Protein AF-A0A498NSF6-F1 (afdb_monomer)

Sequence (352 aa):
MAALINAAASGKLVAEKSPPFTNPPETLSLTETISHQDVASAPDSSSTTAQTTISIGHSEAPPTQAWQVTRRHAALSAAELRQARQGQQQQTSRSGNAEHSGGQFKHRHAALQQTVAEQRRLLKEQQEQIRHLQERQNILELKHEEEKIALLATAMEERARQRAERRREIEERRRQKQEEKLRELEKQKRAEWEQELSKQATQHYLRTLLLHRGLAPWKNLLEQSHVNTQLYKQLSMFDFNTDQLKDLRFILEARAERFHRTRTQRKVFMALLDHTTEERITAWDNEQRAEEHNSRKAVKKCFAGWRRLPVVLREEKEREARREQLRRKVAEILPDFRSSPVGSLWRSVNPL

pLDDT: mean 76.37, std 23.8, range [26.72, 98.25]

Structure (mmCIF, N/CA/C/O backbone):
data_AF-A0A498NSF6-F1
#
_entry.id   AF-A0A498NSF6-F1
#
loop_
_atom_site.group_PDB
_atom_site.id
_atom_site.type_symbol
_atom_site.label_atom_id
_atom_site.label_alt_id
_atom_site.label_comp_id
_atom_site.label_asym_id
_atom_site.label_entity_id
_atom_site.label_seq_id
_atom_site.pdbx_PDB_ins_code
_atom_site.Cartn_x
_atom_site.Cartn_y
_atom_site.Cartn_z
_atom_site.occupancy
_atom_site.B_iso_or_equiv
_atom_site.auth_seq_id
_atom_site.auth_comp_id
_atom_site.auth_asym_id
_atom_site.auth_atom_id
_atom_site.pdbx_PDB_model_num
ATOM 1 N N . MET A 1 1 ? -7.641 24.731 -22.674 1.00 53.03 1 MET A N 1
ATOM 2 C CA . MET A 1 1 ? -6.804 24.350 -21.510 1.00 53.03 1 MET A CA 1
ATOM 3 C C . MET A 1 1 ? -5.332 24.784 -21.610 1.00 53.03 1 MET A C 1
ATOM 5 O O . MET A 1 1 ? -4.751 25.016 -20.564 1.00 53.03 1 MET A O 1
ATOM 9 N N . ALA A 1 2 ? -4.727 24.979 -22.794 1.00 51.75 2 ALA A N 1
ATOM 10 C CA . ALA A 1 2 ? -3.301 25.349 -22.903 1.00 51.75 2 ALA A CA 1
ATOM 11 C C . ALA A 1 2 ? -2.881 26.669 -22.204 1.00 51.75 2 ALA A C 1
ATOM 13 O O . ALA A 1 2 ? -1.793 26.739 -21.641 1.00 51.75 2 ALA A O 1
ATOM 14 N N . ALA A 1 3 ? -3.738 27.700 -22.185 1.00 54.16 3 ALA A N 1
ATOM 15 C CA . ALA A 1 3 ? -3.390 29.018 -21.631 1.00 54.16 3 ALA A CA 1
ATOM 16 C C . ALA A 1 3 ? -3.062 29.018 -20.120 1.00 54.16 3 ALA A C 1
ATOM 18 O O . ALA A 1 3 ? -2.249 29.820 -19.671 1.00 54.16 3 ALA A O 1
ATOM 19 N N . LEU A 1 4 ? -3.655 28.101 -19.343 1.00 51.94 4 LEU A N 1
ATOM 20 C CA . LEU A 1 4 ? -3.455 28.018 -17.889 1.00 51.94 4 LEU A CA 1
ATOM 21 C C . LEU A 1 4 ? -2.060 27.505 -17.496 1.00 51.94 4 LEU A C 1
ATOM 23 O O . LEU A 1 4 ? -1.562 27.854 -16.431 1.00 51.94 4 LEU A O 1
ATOM 27 N N . ILE A 1 5 ? -1.419 26.705 -18.353 1.00 61.06 5 ILE A N 1
ATOM 28 C CA . ILE A 1 5 ? -0.110 26.100 -18.061 1.00 61.06 5 ILE A CA 1
ATOM 29 C C . ILE A 1 5 ? 1.013 27.128 -18.267 1.00 61.06 5 ILE A C 1
ATOM 31 O O . ILE A 1 5 ? 1.898 27.255 -17.422 1.00 61.06 5 ILE A O 1
ATOM 35 N N . ASN A 1 6 ? 0.936 27.936 -19.329 1.00 58.16 6 ASN A N 1
ATOM 36 C CA . ASN A 1 6 ? 1.924 28.989 -19.597 1.00 58.16 6 ASN A CA 1
ATOM 37 C C . ASN A 1 6 ? 1.897 30.120 -18.550 1.00 58.16 6 ASN A C 1
ATOM 39 O O . ASN A 1 6 ? 2.924 30.756 -18.323 1.00 58.16 6 ASN A O 1
ATOM 43 N N . ALA A 1 7 ? 0.759 30.353 -17.886 1.00 55.75 7 ALA A N 1
ATOM 44 C CA . ALA A 1 7 ? 0.642 31.358 -16.828 1.00 55.75 7 ALA A CA 1
ATOM 45 C C . ALA A 1 7 ? 1.474 31.013 -15.575 1.00 55.75 7 ALA A C 1
ATOM 47 O O . ALA A 1 7 ? 2.019 31.911 -14.941 1.00 55.75 7 ALA A O 1
ATOM 48 N N . ALA A 1 8 ? 1.625 29.725 -15.243 1.00 52.00 8 ALA A N 1
ATOM 49 C CA . ALA A 1 8 ? 2.359 29.281 -14.055 1.00 52.00 8 ALA A CA 1
ATOM 50 C C . ALA A 1 8 ? 3.894 29.346 -14.204 1.00 52.00 8 ALA A C 1
ATOM 52 O O . ALA A 1 8 ? 4.609 29.364 -13.205 1.00 52.00 8 ALA A O 1
ATOM 53 N N . ALA A 1 9 ? 4.411 29.383 -15.438 1.00 51.62 9 ALA A N 1
ATOM 54 C CA . ALA A 1 9 ? 5.851 29.381 -15.712 1.00 51.62 9 ALA A CA 1
ATOM 55 C C . ALA A 1 9 ? 6.506 30.775 -15.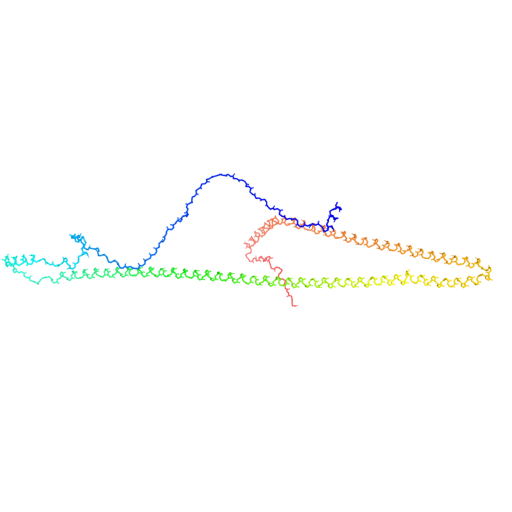619 1.00 51.62 9 ALA A C 1
ATOM 57 O O . ALA A 1 9 ? 7.727 30.878 -15.491 1.00 51.62 9 ALA A O 1
ATOM 58 N N . SER A 1 10 ? 5.721 31.858 -15.678 1.00 52.03 10 SER A N 1
ATOM 59 C CA . SER A 1 10 ? 6.233 33.227 -15.558 1.00 52.03 10 SER A CA 1
ATOM 60 C C . SER A 1 10 ? 6.230 33.667 -14.093 1.00 52.03 10 SER A C 1
ATOM 62 O O . SER A 1 10 ? 5.243 34.201 -13.592 1.00 52.03 10 SER A O 1
ATOM 64 N N . GLY A 1 11 ? 7.333 33.405 -13.387 1.00 53.28 11 GLY A N 1
ATOM 65 C CA . GLY A 1 11 ? 7.488 33.663 -11.949 1.00 53.28 11 GLY A CA 1
ATOM 66 C C . GLY A 1 11 ? 7.490 35.149 -11.560 1.00 53.28 11 GLY A C 1
ATOM 67 O O . GLY A 1 11 ? 8.528 35.684 -11.176 1.00 53.28 11 GLY A O 1
ATOM 68 N N . LYS A 1 12 ? 6.332 35.815 -11.648 1.00 50.34 12 LYS A N 1
ATOM 69 C CA . LYS A 1 12 ? 6.094 37.199 -11.213 1.00 50.34 12 LYS A CA 1
ATOM 70 C C . LYS A 1 12 ? 4.685 37.382 -10.635 1.00 50.34 12 LYS A C 1
ATOM 72 O O . LYS A 1 12 ? 3.806 37.930 -11.291 1.00 50.34 12 LYS A O 1
ATOM 77 N N . LEU A 1 13 ? 4.505 37.016 -9.368 1.00 41.44 13 LEU A N 1
ATOM 78 C CA . LEU A 1 13 ? 3.503 37.654 -8.511 1.00 41.44 13 LEU A CA 1
ATOM 79 C C . LEU A 1 13 ? 4.200 38.169 -7.253 1.00 41.44 13 LEU A C 1
ATOM 81 O O . LEU A 1 13 ? 4.540 37.413 -6.346 1.00 41.44 13 LEU A O 1
ATOM 85 N N . VAL A 1 14 ? 4.460 39.476 -7.253 1.00 36.94 14 VAL A N 1
ATOM 86 C CA . VAL A 1 14 ? 4.889 40.222 -6.068 1.00 36.94 14 VAL A CA 1
ATOM 87 C C . VAL A 1 14 ? 3.715 40.262 -5.093 1.00 36.94 14 VAL A C 1
ATOM 89 O O . VAL A 1 14 ? 2.578 40.481 -5.504 1.00 36.94 14 VAL A O 1
ATOM 92 N N . ALA A 1 15 ? 3.983 40.054 -3.805 1.00 35.34 15 ALA A N 1
ATOM 93 C CA . ALA A 1 15 ? 2.961 40.153 -2.773 1.00 35.34 15 ALA A CA 1
ATOM 94 C C . ALA A 1 15 ? 2.599 41.627 -2.513 1.00 35.34 15 ALA A C 1
ATOM 96 O O . ALA A 1 15 ? 3.272 42.306 -1.735 1.00 35.34 15 ALA A O 1
ATOM 97 N N . GLU A 1 16 ? 1.531 42.118 -3.146 1.00 31.30 16 GLU A N 1
ATOM 98 C CA . GLU A 1 16 ? 0.848 43.322 -2.666 1.00 31.30 16 GLU A CA 1
ATOM 99 C C . GLU A 1 16 ? 0.164 43.070 -1.315 1.00 31.30 16 GLU A C 1
ATOM 101 O O . GLU A 1 16 ? -0.102 41.934 -0.911 1.00 31.30 16 GLU A O 1
ATOM 106 N N . LYS A 1 17 ? -0.059 44.156 -0.571 1.00 36.03 17 LYS A N 1
ATOM 107 C CA . LYS A 1 17 ? -0.374 44.128 0.857 1.00 36.03 17 LYS A CA 1
ATOM 108 C C . LYS A 1 17 ? -1.482 45.124 1.189 1.00 36.03 17 LYS A C 1
ATOM 110 O O . LYS A 1 17 ? -1.392 46.284 0.800 1.00 36.03 17 LYS A O 1
ATOM 115 N N . SER A 1 18 ? -2.389 44.695 2.075 1.00 34.94 18 SER A N 1
ATOM 116 C CA . SER A 1 18 ? -3.470 45.475 2.715 1.00 34.94 18 SER A CA 1
ATOM 117 C C . SER A 1 18 ? -4.656 45.866 1.807 1.00 34.94 18 SER A C 1
ATOM 119 O O . SER A 1 18 ? -4.505 45.825 0.590 1.00 34.94 18 SER A O 1
ATOM 121 N N . PRO A 1 19 ? -5.818 46.266 2.371 1.00 46.56 19 PRO A N 1
ATOM 122 C CA . PRO A 1 19 ? -6.228 46.219 3.784 1.00 46.56 19 PRO A CA 1
ATOM 123 C C . PRO A 1 19 ? -7.526 45.404 4.031 1.00 46.56 19 PRO A C 1
ATOM 125 O O . PRO A 1 19 ? -8.321 45.205 3.114 1.00 46.56 19 PRO A O 1
ATOM 128 N N . PRO A 1 20 ? -7.818 44.990 5.280 1.00 38.00 20 PRO A N 1
ATOM 129 C CA . PRO A 1 20 ? -9.197 44.757 5.707 1.00 38.00 20 PRO A CA 1
ATOM 130 C C . PRO A 1 20 ? -9.907 46.107 5.932 1.00 38.00 20 PRO A C 1
ATOM 132 O O . PRO A 1 20 ? -9.342 47.006 6.552 1.00 38.00 20 PRO A O 1
ATOM 135 N N . PHE A 1 21 ? -11.135 46.252 5.428 1.00 30.14 21 PHE A N 1
ATOM 136 C CA . PHE A 1 21 ? -11.974 47.443 5.635 1.00 30.14 21 PHE A CA 1
ATOM 137 C C . PHE A 1 21 ? -12.664 47.445 7.010 1.00 30.14 21 PHE A C 1
ATOM 139 O O . PHE A 1 21 ? -12.857 46.393 7.620 1.00 30.14 21 PHE A O 1
ATOM 146 N N . THR A 1 22 ? -13.082 48.631 7.467 1.00 32.91 22 THR A N 1
ATOM 147 C CA . THR A 1 22 ? -13.619 48.862 8.819 1.00 32.91 22 THR A CA 1
ATOM 148 C C . THR A 1 22 ? -14.884 49.731 8.787 1.00 32.91 22 THR A C 1
ATOM 150 O O . THR A 1 22 ? -14.838 50.819 8.220 1.00 32.91 22 THR A O 1
ATOM 153 N N . ASN A 1 23 ? -15.929 49.308 9.519 1.00 35.50 23 ASN A N 1
ATOM 154 C CA . ASN A 1 23 ? -17.072 50.104 10.027 1.00 35.50 23 ASN A CA 1
ATOM 155 C C . ASN A 1 23 ? -18.104 50.684 9.017 1.00 35.50 23 ASN A C 1
ATOM 157 O O . ASN A 1 23 ? -17.763 50.939 7.865 1.00 35.50 23 ASN A O 1
ATOM 161 N N . PRO A 1 24 ? -19.326 51.064 9.473 1.00 62.88 24 PRO A N 1
ATOM 162 C CA . PRO A 1 24 ? -20.171 50.494 10.539 1.00 62.88 24 PRO A CA 1
ATOM 163 C C . PRO A 1 24 ? -21.501 49.970 9.903 1.00 62.88 24 PRO A C 1
ATOM 165 O O . PRO A 1 24 ? -21.334 49.025 9.130 1.00 62.88 24 PRO A O 1
ATOM 168 N N . PRO A 1 25 ? -22.765 50.472 10.071 1.00 47.47 25 PRO A N 1
ATOM 169 C CA . PRO A 1 25 ? -23.390 51.471 10.969 1.00 47.47 25 PRO A CA 1
ATOM 170 C C . PRO A 1 25 ? -24.272 50.880 12.107 1.00 47.47 25 PRO A C 1
ATOM 172 O O . PRO A 1 25 ? -24.238 49.690 12.404 1.00 47.47 25 PRO A O 1
ATOM 175 N N . GLU A 1 26 ? -25.012 51.764 12.781 1.00 29.36 26 GLU A N 1
ATOM 176 C CA . GLU A 1 26 ? -25.847 51.603 13.985 1.00 29.36 26 GLU A CA 1
ATOM 177 C C . GLU A 1 26 ? -27.310 51.183 13.712 1.00 29.36 26 GLU A C 1
ATOM 179 O O . GLU A 1 26 ? -27.864 51.539 12.674 1.00 29.36 26 GLU A O 1
ATOM 184 N N . THR A 1 27 ? -28.000 50.571 14.695 1.00 28.41 27 THR A N 1
ATOM 185 C CA . THR A 1 27 ? -29.211 51.156 15.349 1.00 28.41 27 THR A CA 1
ATOM 186 C C . THR A 1 27 ? -29.746 50.318 16.535 1.00 28.41 27 THR A C 1
ATOM 188 O O . THR A 1 27 ? -29.826 49.102 16.444 1.00 28.41 27 THR A O 1
ATOM 191 N N . LEU A 1 28 ? -30.084 51.015 17.636 1.00 27.61 28 LEU A N 1
ATOM 192 C CA . LEU A 1 28 ? -31.217 50.874 18.595 1.00 27.61 28 LEU A CA 1
ATOM 193 C C . LEU A 1 28 ? -31.915 49.495 18.829 1.00 27.61 28 LEU A C 1
ATOM 195 O O . LEU A 1 28 ? -32.231 48.799 17.877 1.00 27.61 28 LEU A O 1
ATOM 199 N N . SER A 1 29 ? -32.370 49.098 20.035 1.00 30.52 29 SER A N 1
ATOM 200 C CA . SER A 1 29 ? -32.285 49.651 21.415 1.00 30.52 29 SER A CA 1
ATOM 201 C C . SER A 1 29 ? -32.989 48.723 22.449 1.00 30.52 29 SER A C 1
ATOM 203 O O . SER A 1 29 ? -33.869 47.973 22.037 1.00 30.52 29 SER A O 1
ATOM 205 N N . LEU A 1 30 ? -32.727 48.906 23.763 1.00 32.38 30 LEU A N 1
ATOM 206 C CA . LEU A 1 30 ? -33.395 48.288 24.951 1.00 32.38 30 LEU A CA 1
ATOM 207 C C . LEU A 1 30 ? -33.131 46.767 25.173 1.00 32.38 30 LEU A C 1
ATOM 209 O O . LEU A 1 30 ? -32.942 46.035 24.210 1.00 32.38 30 LEU A O 1
ATOM 213 N N . THR A 1 31 ? -33.064 46.224 26.405 1.00 33.59 31 THR A N 1
ATOM 214 C CA . THR A 1 31 ? -33.233 46.797 27.771 1.00 33.59 31 THR A CA 1
ATOM 215 C C . THR A 1 31 ? -32.346 46.083 28.825 1.00 33.59 31 THR A C 1
ATOM 217 O O . THR A 1 31 ? -32.271 44.863 28.798 1.00 33.59 31 THR A O 1
ATOM 220 N N . GLU A 1 32 ? -31.794 46.859 29.782 1.00 32.97 32 GLU A N 1
ATOM 221 C CA . GLU A 1 32 ? -31.605 46.558 31.238 1.00 32.97 32 GLU A CA 1
ATOM 222 C C . GLU A 1 32 ? -30.736 45.353 31.715 1.00 32.97 32 GLU A C 1
ATOM 224 O O . GLU A 1 32 ? -30.692 44.307 31.085 1.00 32.97 32 GLU A O 1
ATOM 229 N N . THR A 1 33 ? -30.041 45.353 32.872 1.00 29.64 33 THR A N 1
ATOM 230 C CA . THR A 1 33 ? -29.618 46.376 33.874 1.00 29.64 33 THR A CA 1
ATOM 231 C C . THR A 1 33 ? -28.511 45.710 34.744 1.00 29.64 33 THR A C 1
ATOM 233 O O . THR A 1 33 ? -28.704 44.577 35.170 1.00 29.64 33 THR A O 1
ATOM 236 N N . ILE A 1 34 ? -27.254 46.196 34.838 1.00 36.84 34 ILE A N 1
ATOM 237 C CA . ILE A 1 34 ? -26.733 47.366 35.606 1.00 36.84 34 ILE A CA 1
ATOM 238 C C . ILE A 1 34 ? -26.742 47.082 37.139 1.00 36.84 34 ILE A C 1
ATOM 240 O O . ILE A 1 34 ? -27.772 46.681 37.660 1.00 36.84 34 ILE A O 1
ATOM 244 N N . SER A 1 35 ? -25.670 47.244 37.943 1.00 32.00 35 SER A N 1
ATOM 245 C CA . SER A 1 35 ? -24.278 47.690 37.690 1.00 32.00 35 SER A CA 1
ATOM 246 C C . SER A 1 35 ? -23.281 47.228 38.778 1.00 32.00 35 SER A C 1
ATOM 248 O O . SER A 1 35 ? -23.685 46.881 39.884 1.00 32.00 35 SER A O 1
ATOM 250 N N . HIS A 1 36 ? -21.976 47.384 38.514 1.00 36.75 36 HIS A N 1
ATOM 251 C CA . HIS A 1 36 ? -21.002 47.835 39.529 1.00 36.75 36 HIS A CA 1
ATOM 252 C C . HIS A 1 36 ? -20.878 49.371 39.468 1.00 36.75 36 HIS A C 1
ATOM 254 O O . HIS A 1 36 ? -21.073 49.944 38.393 1.00 36.75 36 HIS A O 1
ATOM 260 N N . GLN A 1 37 ? -20.502 50.036 40.567 1.00 32.41 37 GLN A N 1
ATOM 261 C CA . GLN A 1 37 ? -19.988 51.414 40.529 1.00 32.41 37 GLN A CA 1
ATOM 262 C C . GLN A 1 37 ? -19.093 51.722 41.746 1.00 32.41 37 GLN A C 1
ATOM 264 O O . GLN A 1 37 ? -19.366 51.248 42.848 1.00 32.41 37 GLN A O 1
ATOM 269 N N . ASP A 1 38 ? -18.028 52.498 41.531 1.00 28.77 38 ASP A N 1
ATOM 270 C CA . ASP A 1 38 ? -17.041 52.916 42.540 1.00 28.77 38 ASP A CA 1
ATOM 271 C C . ASP A 1 38 ? -17.394 54.261 43.212 1.00 28.77 38 ASP A C 1
ATOM 273 O O . ASP A 1 38 ? -18.216 55.014 42.690 1.00 28.77 38 ASP A O 1
ATOM 277 N N . VAL A 1 39 ? -16.697 54.616 44.309 1.00 30.47 39 VAL A N 1
ATOM 278 C CA . VAL A 1 39 ? -15.720 55.744 44.366 1.00 30.47 39 VAL A CA 1
ATOM 279 C C . VAL A 1 39 ? -15.232 56.037 45.811 1.00 30.47 39 VAL A C 1
ATOM 281 O O . VAL A 1 39 ? -16.025 56.103 46.741 1.00 30.47 39 VAL A O 1
ATOM 284 N N . ALA A 1 40 ? -13.905 56.220 45.941 1.00 28.70 40 ALA A N 1
ATOM 285 C CA . ALA A 1 40 ? -13.063 56.888 46.969 1.00 28.70 40 ALA A CA 1
ATOM 286 C C . ALA A 1 40 ? -13.679 57.395 48.310 1.00 28.70 40 ALA A C 1
ATOM 288 O O . ALA A 1 40 ? -14.707 58.060 48.337 1.00 28.70 40 ALA A O 1
ATOM 289 N N . SER A 1 41 ? -12.982 57.335 49.459 1.00 32.16 41 SER A N 1
ATOM 290 C CA . SER A 1 41 ? -11.689 58.026 49.703 1.00 32.16 41 SER A CA 1
ATOM 291 C C . SER A 1 41 ? -10.968 57.572 50.997 1.00 32.16 41 SER A C 1
ATOM 293 O O . SER A 1 41 ? -11.558 56.901 51.838 1.00 32.16 41 SER A O 1
ATOM 295 N N . ALA A 1 42 ? -9.711 58.002 51.182 1.00 32.88 42 ALA A N 1
ATOM 296 C CA . ALA A 1 42 ? -8.911 57.932 52.426 1.00 32.88 42 ALA A CA 1
ATOM 297 C C . ALA A 1 42 ? -8.483 59.380 52.832 1.00 32.88 42 ALA A C 1
ATOM 299 O O . ALA A 1 42 ? -8.666 60.254 51.976 1.00 32.88 42 ALA A O 1
ATOM 300 N N . PRO A 1 43 ? -7.959 59.701 54.050 1.00 41.97 43 PRO A N 1
ATOM 301 C CA . PRO A 1 43 ? -6.737 59.083 54.610 1.00 41.97 43 PRO A CA 1
ATOM 302 C C . PRO A 1 43 ? -6.615 58.965 56.164 1.00 41.97 43 PRO A C 1
ATOM 304 O O . PRO A 1 43 ? -7.417 59.504 56.916 1.00 41.97 43 PRO A O 1
ATOM 307 N N . ASP A 1 44 ? -5.520 58.315 56.588 1.00 26.72 44 ASP A N 1
ATOM 308 C CA . ASP A 1 44 ? -4.664 58.558 57.775 1.00 26.72 44 ASP A CA 1
ATOM 309 C C . ASP A 1 44 ? -5.145 58.512 59.250 1.00 26.72 44 ASP A C 1
ATOM 311 O O . ASP A 1 44 ? -6.269 58.814 59.628 1.00 26.72 44 ASP A O 1
ATOM 315 N N . SER A 1 45 ? -4.127 58.271 60.097 1.00 29.73 45 SER A N 1
ATOM 316 C CA . SER A 1 45 ? -3.985 58.591 61.534 1.00 29.73 45 SER A CA 1
ATOM 317 C C . SER A 1 45 ? -4.477 57.609 62.616 1.00 29.73 45 SER A C 1
ATOM 319 O O . SER A 1 45 ? -5.641 57.569 62.986 1.00 29.73 45 SER A O 1
ATOM 321 N N . SER A 1 46 ? -3.472 56.994 63.257 1.00 31.31 46 SER A N 1
ATOM 322 C CA . SER A 1 46 ? -3.221 57.021 64.715 1.00 31.31 46 SER A CA 1
ATOM 323 C C . SER A 1 46 ? -4.206 56.382 65.709 1.00 31.31 46 SER A C 1
ATOM 325 O O . SER A 1 46 ? -5.390 56.688 65.774 1.00 31.31 46 SER A O 1
ATOM 327 N N . SER A 1 47 ? -3.652 55.599 66.645 1.00 35.84 47 SER A N 1
ATOM 328 C CA . SER A 1 47 ? -4.361 55.215 67.872 1.00 35.84 47 SER A CA 1
ATOM 329 C C . SER A 1 47 ? -4.613 56.420 68.782 1.00 35.84 47 SER A C 1
ATOM 331 O O . SER A 1 47 ? -3.694 57.216 68.976 1.00 35.84 47 SER A O 1
ATOM 333 N N . THR A 1 48 ? -5.745 56.451 69.488 1.00 27.95 48 THR A N 1
ATOM 334 C CA . THR A 1 48 ? -5.804 56.863 70.907 1.00 27.95 48 THR A CA 1
ATOM 335 C C . THR A 1 48 ? -7.053 56.291 71.583 1.00 27.95 48 THR A C 1
ATOM 337 O O . THR A 1 48 ? -8.122 56.184 70.991 1.00 27.95 48 THR A O 1
ATOM 340 N N . THR A 1 49 ? -6.880 55.912 72.846 1.00 30.77 49 THR A N 1
ATOM 341 C CA . THR A 1 49 ? -7.892 55.477 73.813 1.00 30.77 49 THR A CA 1
ATOM 342 C C . THR A 1 49 ? -9.089 56.426 73.935 1.00 30.77 49 THR A C 1
ATOM 344 O O . THR A 1 49 ? -8.906 57.611 74.194 1.00 30.77 49 THR A O 1
ATOM 347 N N . ALA A 1 50 ? -10.308 55.880 73.946 1.00 29.23 50 ALA A N 1
ATOM 348 C CA . ALA A 1 50 ? -11.456 56.529 74.580 1.00 29.23 50 ALA A CA 1
ATOM 349 C C . ALA A 1 50 ? -12.303 55.502 75.349 1.00 29.23 50 ALA A C 1
ATOM 351 O O . ALA A 1 50 ? -13.025 54.689 74.775 1.00 29.23 50 ALA A O 1
ATOM 352 N N . GLN A 1 51 ? -12.203 55.551 76.676 1.00 35.19 51 GLN A N 1
ATOM 353 C CA . GLN A 1 51 ? -13.214 54.990 77.568 1.00 35.19 51 GLN A CA 1
ATOM 354 C C . GLN A 1 51 ? -14.490 55.831 77.439 1.00 35.19 51 GLN A C 1
ATOM 356 O O . GLN A 1 51 ? -14.387 57.051 77.505 1.00 35.19 51 GLN A O 1
ATOM 361 N N . THR A 1 52 ? -15.669 55.207 77.404 1.00 26.83 52 THR A N 1
ATOM 362 C CA . THR A 1 52 ? -16.884 55.829 77.959 1.00 26.83 52 THR A CA 1
ATOM 363 C C . THR A 1 52 ? -17.728 54.767 78.643 1.00 26.83 52 THR A C 1
ATOM 365 O O . THR A 1 52 ? -18.241 53.839 78.021 1.00 26.83 52 THR A O 1
ATOM 368 N N . THR A 1 53 ? -17.890 54.926 79.952 1.00 32.34 53 THR A N 1
ATOM 369 C CA . THR A 1 53 ? -18.874 54.207 80.758 1.00 32.34 53 THR A CA 1
ATOM 370 C C . THR A 1 53 ? -20.289 54.568 80.314 1.00 32.34 53 THR A C 1
ATOM 372 O O . THR A 1 53 ? -20.691 55.721 80.465 1.00 32.34 53 THR A O 1
ATOM 375 N N . ILE A 1 54 ? -21.082 53.591 79.867 1.00 33.94 54 ILE A N 1
ATOM 376 C CA . ILE A 1 54 ? -22.543 53.741 79.851 1.00 33.94 54 ILE A CA 1
ATOM 377 C C . ILE A 1 54 ? -23.093 53.182 81.161 1.00 33.94 54 ILE A C 1
ATOM 379 O O . ILE A 1 54 ? -23.306 51.985 81.332 1.00 33.94 54 ILE A O 1
ATOM 383 N N . SER A 1 55 ? -23.252 54.114 82.096 1.00 35.56 55 SER A N 1
ATOM 384 C CA . SER A 1 55 ? -24.264 54.176 83.147 1.00 35.56 55 SER A CA 1
ATOM 385 C C . SER A 1 55 ? -25.176 52.952 83.305 1.00 35.56 55 SER A C 1
ATOM 387 O O . SER A 1 55 ? -26.190 52.823 82.621 1.00 35.56 55 SER A O 1
ATOM 389 N N . ILE A 1 56 ? -24.913 52.147 84.339 1.00 38.59 56 ILE A N 1
ATOM 390 C CA . ILE A 1 56 ? -25.971 51.364 84.995 1.00 38.59 56 ILE A CA 1
ATOM 391 C C . ILE A 1 56 ? -26.829 52.366 85.780 1.00 38.59 56 ILE A C 1
ATOM 393 O O . ILE A 1 56 ? -26.591 52.627 86.957 1.00 38.59 56 ILE A O 1
ATOM 397 N N . GLY A 1 57 ? -27.777 52.989 85.079 1.00 32.78 57 GLY A N 1
ATOM 398 C CA . GLY A 1 57 ? -28.668 54.022 85.595 1.00 32.78 57 GLY A CA 1
ATOM 399 C C . GLY A 1 57 ? -30.127 53.668 85.332 1.00 32.78 57 GLY A C 1
ATOM 400 O O . GLY A 1 57 ? -30.614 53.852 84.226 1.00 32.78 57 GLY A O 1
ATOM 401 N N . HIS A 1 58 ? -30.807 53.210 86.382 1.00 35.34 58 HIS A N 1
ATOM 402 C CA . HIS A 1 58 ? -32.265 53.088 86.495 1.00 35.34 58 HIS A CA 1
ATOM 403 C C . HIS A 1 58 ? -32.996 52.179 85.490 1.00 35.34 58 HIS A C 1
ATOM 405 O O . HIS A 1 58 ? -33.556 52.614 84.489 1.00 35.34 58 HIS A O 1
ATOM 411 N N . SER A 1 59 ? -33.231 50.944 85.932 1.00 39.06 59 SER A N 1
ATOM 412 C CA . SER A 1 59 ? -34.625 50.526 86.103 1.00 39.06 59 SER A CA 1
ATOM 413 C C . SER A 1 59 ? -34.738 49.626 87.333 1.00 39.06 59 SER A C 1
ATOM 415 O O . SER A 1 59 ? -34.287 48.484 87.314 1.00 39.06 59 SER A O 1
ATOM 417 N N . GLU A 1 60 ? -35.318 50.139 88.422 1.00 51.03 60 GLU A N 1
ATOM 418 C CA . GLU A 1 60 ? -35.705 49.323 89.584 1.00 51.03 60 GLU A CA 1
ATOM 419 C C . GLU A 1 60 ? -37.038 48.613 89.301 1.00 51.03 60 GLU A C 1
ATOM 421 O O . GLU A 1 60 ? -38.046 48.809 89.976 1.00 51.03 60 GLU A O 1
ATOM 426 N N . ALA A 1 61 ? -37.044 47.793 88.249 1.00 58.88 61 ALA A N 1
ATOM 427 C CA . ALA A 1 61 ? -38.136 46.881 87.955 1.00 58.88 61 ALA A CA 1
ATOM 428 C C . ALA A 1 61 ? -37.983 45.606 88.812 1.00 58.88 61 ALA A C 1
ATOM 430 O O . ALA A 1 61 ? -36.886 45.040 88.863 1.00 58.88 61 ALA A O 1
ATOM 431 N N . PRO A 1 62 ? -39.045 45.118 89.482 1.00 64.94 62 PRO A N 1
ATOM 432 C CA . PRO A 1 62 ? -38.979 43.857 90.215 1.00 64.94 62 PRO A CA 1
ATOM 433 C C . PRO A 1 62 ? -38.724 42.686 89.244 1.00 64.94 62 PRO A C 1
ATOM 435 O O . PRO A 1 62 ? -39.306 42.668 88.158 1.00 64.94 62 PRO A O 1
ATOM 438 N N . PRO A 1 63 ? -37.878 41.698 89.601 1.00 59.66 63 PRO A N 1
ATOM 439 C CA . PRO A 1 63 ? -37.486 40.625 88.688 1.00 59.66 63 PRO A CA 1
ATOM 440 C C . PRO A 1 63 ? -38.683 39.747 88.301 1.00 59.66 63 PRO A C 1
ATOM 442 O O . PRO A 1 63 ? -39.220 39.002 89.121 1.00 59.66 63 PRO A O 1
ATOM 445 N N . THR A 1 64 ? -39.081 39.807 87.029 1.00 64.38 64 THR A N 1
ATOM 446 C CA . THR A 1 64 ? -40.298 39.158 86.508 1.00 64.38 64 THR A CA 1
ATOM 447 C C . THR A 1 64 ? -40.189 37.631 86.408 1.00 64.38 64 THR A C 1
ATOM 449 O O . THR A 1 64 ? -41.198 36.956 86.219 1.00 64.38 64 THR A O 1
ATOM 452 N N . GLN A 1 65 ? -38.983 37.057 86.516 1.00 74.75 65 GLN A N 1
ATOM 453 C CA . GLN A 1 65 ? -38.765 35.607 86.487 1.00 74.75 65 GLN A CA 1
ATOM 454 C C . GLN A 1 65 ? -37.855 35.147 87.635 1.00 74.75 65 GLN A C 1
ATOM 456 O O . GLN A 1 65 ? -36.804 35.731 87.892 1.00 74.75 65 GLN A O 1
ATOM 461 N N . ALA A 1 66 ? -38.234 34.054 88.305 1.00 59.12 66 ALA A N 1
ATOM 462 C CA . ALA A 1 66 ? -37.641 33.621 89.577 1.00 59.12 66 ALA A CA 1
ATOM 463 C C . ALA A 1 66 ? -36.133 33.287 89.533 1.00 59.12 66 ALA A C 1
ATOM 465 O O . ALA A 1 66 ? -35.472 33.303 90.568 1.00 59.12 66 ALA A O 1
ATOM 466 N N . TRP A 1 67 ? -35.570 33.007 88.354 1.00 71.44 67 TRP A N 1
ATOM 467 C CA . TRP A 1 67 ? -34.138 32.730 88.169 1.00 71.44 67 TRP A CA 1
ATOM 468 C C . TRP A 1 67 ? -33.270 33.997 88.046 1.00 71.44 67 TRP A C 1
ATOM 470 O O . TRP A 1 67 ? -32.047 33.897 88.034 1.00 71.44 67 TRP A O 1
ATOM 480 N N . GLN A 1 68 ? -33.877 35.188 87.986 1.00 71.69 68 GLN A N 1
ATOM 481 C CA . GLN A 1 68 ? -33.183 36.480 87.862 1.00 71.69 68 GLN A CA 1
ATOM 482 C C . GLN A 1 68 ? -32.863 37.128 89.227 1.00 71.69 68 GLN A C 1
ATOM 484 O O . GLN A 1 68 ? -32.306 38.224 89.292 1.00 71.69 68 GLN A O 1
ATOM 489 N N . VAL A 1 69 ? -33.206 36.466 90.338 1.00 69.75 69 VAL A N 1
ATOM 490 C CA . VAL A 1 69 ? -33.035 36.995 91.699 1.00 69.75 69 VAL A CA 1
ATOM 491 C C . VAL A 1 69 ? -31.558 36.971 92.110 1.00 69.75 69 VAL A C 1
ATOM 493 O O . VAL A 1 69 ? -31.006 35.934 92.474 1.00 69.75 69 VAL A O 1
ATOM 496 N N . THR A 1 70 ? -30.904 38.135 92.088 1.00 74.00 70 THR A N 1
ATOM 497 C CA . THR A 1 70 ? -29.517 38.276 92.561 1.00 74.00 70 THR A CA 1
ATOM 498 C C . THR A 1 70 ? -29.420 38.328 94.092 1.00 74.00 70 THR A C 1
ATOM 500 O O . THR A 1 70 ? -30.370 38.686 94.790 1.00 74.00 70 THR A O 1
ATOM 503 N N . ARG A 1 71 ? -28.222 38.059 94.638 1.00 66.50 71 ARG A N 1
ATOM 504 C CA . ARG A 1 71 ? -27.932 38.052 96.091 1.00 66.50 71 ARG A CA 1
ATOM 505 C C . ARG A 1 71 ? -28.232 39.384 96.812 1.00 66.50 71 ARG A C 1
ATOM 507 O O . ARG A 1 71 ? -28.237 39.412 98.037 1.00 66.50 71 ARG A O 1
ATOM 514 N N . ARG A 1 72 ? -28.479 40.476 96.075 1.00 60.94 72 ARG A N 1
ATOM 515 C CA . ARG A 1 72 ? -28.870 41.792 96.616 1.00 60.94 72 ARG A CA 1
ATOM 516 C C . ARG A 1 72 ? -30.373 41.926 96.895 1.00 60.94 72 ARG A C 1
ATOM 518 O O . ARG A 1 72 ? -30.748 42.820 97.639 1.00 60.94 72 ARG A O 1
ATOM 525 N N . HIS A 1 73 ? -31.218 41.045 96.356 1.00 62.56 73 HIS A N 1
ATOM 526 C CA . HIS A 1 73 ? -32.680 41.086 96.538 1.00 62.56 73 HIS A CA 1
ATOM 527 C C . HIS A 1 73 ? -33.184 40.150 97.656 1.00 62.56 73 HIS A C 1
ATOM 529 O O . HIS A 1 73 ? -34.384 39.969 97.815 1.00 62.56 73 HIS A O 1
ATOM 535 N N . ALA A 1 74 ? -32.268 39.540 98.418 1.00 65.56 74 ALA A N 1
ATOM 536 C CA . ALA A 1 74 ? -32.563 38.597 99.504 1.00 65.56 74 ALA A CA 1
ATOM 537 C C . ALA A 1 74 ? -32.044 39.073 100.880 1.00 65.56 74 ALA A C 1
ATOM 539 O O . ALA A 1 74 ? -31.937 38.282 101.816 1.00 65.56 74 ALA A O 1
ATOM 540 N N . ALA A 1 75 ? -31.680 40.354 101.000 1.00 58.28 75 ALA A N 1
ATOM 541 C CA . ALA A 1 75 ? -31.276 40.973 102.258 1.00 58.28 75 ALA A CA 1
ATOM 542 C C . ALA A 1 75 ? -32.473 41.712 102.876 1.00 58.28 75 ALA A C 1
ATOM 544 O O . ALA A 1 75 ? -33.003 42.635 102.262 1.00 58.28 75 ALA A O 1
ATOM 545 N N . LEU A 1 76 ? -32.885 41.302 104.080 1.00 58.06 76 LEU A N 1
ATOM 546 C CA . LEU A 1 76 ? -33.990 41.928 104.815 1.00 58.06 76 LEU A CA 1
ATOM 547 C C . LEU A 1 76 ? -33.700 43.405 105.108 1.00 58.06 76 LEU A C 1
ATOM 549 O O . LEU A 1 76 ? -32.591 43.776 105.504 1.00 58.06 76 LEU A O 1
ATOM 553 N N . SER A 1 77 ? -34.723 44.240 104.965 1.00 58.25 77 SER A N 1
ATOM 554 C CA . SER A 1 77 ? -34.661 45.668 105.238 1.00 58.25 77 SER A CA 1
ATOM 555 C C . SER A 1 77 ? -34.477 45.953 106.730 1.00 58.25 77 SER A C 1
ATOM 557 O O . SER A 1 77 ? -35.057 45.309 107.610 1.00 58.25 77 SER A O 1
ATOM 559 N N . ALA A 1 78 ? -33.733 47.020 107.033 1.00 56.78 78 ALA A N 1
ATOM 560 C CA . ALA A 1 78 ? -33.550 47.526 108.393 1.00 56.78 78 ALA A CA 1
ATOM 561 C C . ALA A 1 78 ? -34.845 48.080 109.035 1.00 56.78 78 ALA A C 1
ATOM 563 O O . ALA A 1 78 ? -34.809 48.501 110.195 1.00 56.78 78 ALA A O 1
ATOM 564 N N . ALA A 1 79 ? -35.969 48.099 108.306 1.00 60.38 79 ALA A N 1
ATOM 565 C CA . ALA A 1 79 ? -37.316 48.312 108.837 1.00 60.38 79 ALA A CA 1
ATOM 566 C C . ALA A 1 79 ? -37.974 46.991 109.291 1.00 60.38 79 ALA A C 1
ATOM 568 O O . ALA A 1 79 ? -38.420 46.888 110.435 1.00 60.38 79 ALA A O 1
ATOM 569 N N . GLU A 1 80 ? -37.954 45.956 108.444 1.00 66.81 80 GLU A N 1
ATOM 570 C CA . GLU A 1 80 ? -38.549 44.633 108.707 1.00 66.81 80 GLU A CA 1
ATOM 571 C C . GLU A 1 80 ? -37.959 43.991 109.972 1.00 66.81 80 GLU A C 1
ATOM 573 O O . GLU A 1 80 ? -38.684 43.471 110.819 1.00 66.81 80 GLU A O 1
ATOM 578 N N . LEU A 1 81 ? -36.643 44.135 110.169 1.00 63.22 81 LEU A N 1
ATOM 579 C CA . LEU A 1 81 ? -35.924 43.674 111.364 1.00 63.22 81 LEU A CA 1
ATOM 580 C C . LEU A 1 81 ? -36.378 44.341 112.681 1.00 63.22 81 LEU A C 1
ATOM 582 O O . LEU A 1 81 ? -36.150 43.785 113.758 1.00 63.22 81 LEU A O 1
ATOM 586 N N . ARG A 1 82 ? -37.025 45.514 112.625 1.00 58.22 82 ARG A N 1
ATOM 587 C CA . ARG A 1 82 ? -37.630 46.176 113.800 1.00 58.22 82 ARG A CA 1
ATOM 588 C C . ARG A 1 82 ? -39.057 45.689 114.025 1.00 58.22 82 ARG A C 1
ATOM 590 O O . ARG A 1 82 ? -39.428 45.401 115.158 1.00 58.22 82 ARG A O 1
ATOM 597 N N . GLN A 1 83 ? -39.819 45.533 112.946 1.00 61.12 83 GLN A N 1
ATOM 598 C CA . GLN A 1 83 ? -41.201 45.056 112.988 1.00 61.12 83 GLN A CA 1
ATOM 599 C C . GLN A 1 83 ? -41.276 43.602 113.493 1.00 61.12 83 GLN A C 1
ATOM 601 O O . GLN A 1 83 ? -42.088 43.291 114.364 1.00 61.12 83 GLN A O 1
ATOM 606 N N . ALA A 1 84 ? -40.334 42.748 113.074 1.00 59.25 84 ALA A N 1
ATOM 607 C CA . ALA A 1 84 ? -40.157 41.394 113.604 1.00 59.25 84 ALA A CA 1
ATOM 608 C C . ALA A 1 84 ? -39.863 41.364 115.119 1.00 59.25 84 ALA A C 1
ATOM 610 O O . ALA A 1 84 ? -40.326 40.462 115.814 1.00 59.25 84 ALA A O 1
ATOM 611 N N . ARG A 1 85 ? -39.146 42.364 115.658 1.00 56.53 85 ARG A N 1
ATOM 612 C CA . ARG A 1 85 ? -38.882 42.484 117.105 1.00 56.53 85 ARG A CA 1
ATOM 613 C C . ARG A 1 85 ? -40.082 42.981 117.915 1.00 56.53 85 ARG A C 1
ATOM 615 O O . ARG A 1 85 ? -40.151 42.680 119.100 1.00 56.53 85 ARG A O 1
ATOM 622 N N . GLN A 1 86 ? -41.016 43.715 117.309 1.00 54.09 86 GLN A N 1
ATOM 623 C CA . GLN A 1 86 ? -42.224 44.198 117.994 1.00 54.09 86 GLN A CA 1
ATOM 624 C C . GLN A 1 86 ? -43.380 43.184 117.965 1.00 54.09 86 GLN A C 1
ATOM 626 O O . GLN A 1 86 ? -44.183 43.154 118.892 1.00 54.09 86 GLN A O 1
ATOM 631 N N . GLY A 1 87 ? -43.443 42.302 116.960 1.00 53.72 87 GLY A N 1
ATOM 632 C CA . GLY A 1 87 ? -44.476 41.258 116.877 1.00 53.72 87 GLY A CA 1
ATOM 633 C C . GLY A 1 87 ? -44.356 40.127 117.913 1.00 53.72 87 GLY A C 1
ATOM 634 O O . GLY A 1 87 ? -45.305 39.375 118.110 1.00 53.72 87 GLY A O 1
ATOM 635 N N . GLN A 1 88 ? -43.215 39.989 118.597 1.00 49.03 88 GLN A N 1
ATOM 636 C CA . GLN A 1 88 ? -42.902 38.811 119.420 1.00 49.03 88 GLN A CA 1
ATOM 637 C C . GLN A 1 88 ? -43.415 38.886 120.877 1.00 49.03 88 GLN A C 1
ATOM 639 O O . GLN A 1 88 ? -43.040 38.059 121.705 1.00 49.03 88 GLN A O 1
ATOM 644 N N . GLN A 1 89 ? -44.276 39.855 121.213 1.00 44.81 89 GLN A N 1
ATOM 645 C CA . GLN A 1 89 ? -44.716 40.107 122.595 1.00 44.81 89 GLN A CA 1
ATOM 646 C C . GLN A 1 89 ? -46.233 39.958 122.821 1.00 44.81 89 GLN A C 1
ATOM 648 O O . GLN A 1 89 ? -46.776 40.538 123.762 1.00 44.81 89 GLN A O 1
ATOM 653 N N . GLN A 1 90 ? -46.935 39.169 121.992 1.00 45.69 90 GLN A N 1
ATOM 654 C CA . GLN A 1 90 ? -48.350 38.858 122.247 1.00 45.69 90 GLN A CA 1
ATOM 655 C C . GLN A 1 90 ? -48.879 37.539 121.646 1.00 45.69 90 GLN A C 1
ATOM 657 O O . GLN A 1 90 ? -49.903 37.529 120.972 1.00 45.69 90 GLN A O 1
ATOM 662 N N . GLN A 1 91 ? -48.233 36.405 121.949 1.00 43.19 91 GLN A N 1
ATOM 663 C CA . GLN A 1 91 ? -48.947 35.126 122.126 1.00 43.19 91 GLN A CA 1
ATOM 664 C C . GLN A 1 91 ? -48.089 34.085 122.860 1.00 43.19 91 GLN A C 1
ATOM 666 O O . GLN A 1 91 ? -47.067 33.618 122.362 1.00 43.19 91 GLN A O 1
ATOM 671 N N . THR A 1 92 ? -48.533 33.703 124.055 1.00 34.59 92 THR A N 1
ATOM 672 C CA . THR A 1 92 ? -48.087 32.503 124.770 1.00 34.59 92 THR A CA 1
ATOM 673 C C . THR A 1 92 ? -49.076 31.353 124.536 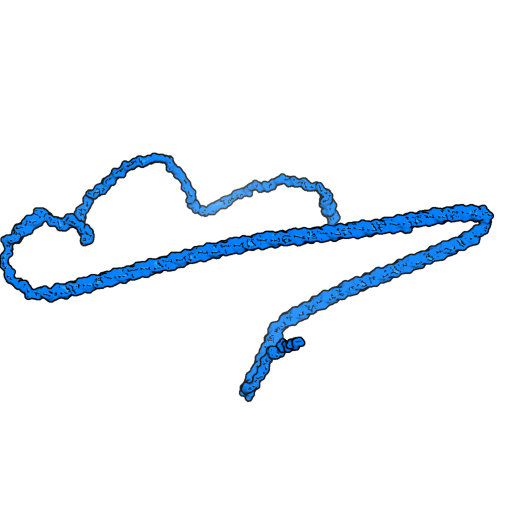1.00 34.59 92 THR A C 1
ATOM 675 O O . THR A 1 92 ? -50.174 31.540 124.017 1.00 34.59 92 THR A O 1
ATOM 678 N N . SER A 1 93 ? -48.696 30.149 124.972 1.00 40.28 93 SER A N 1
ATOM 679 C CA . SER A 1 93 ? -49.560 28.966 125.114 1.00 40.28 93 SER A CA 1
ATOM 680 C C . SER A 1 93 ? -50.261 28.425 123.855 1.00 40.28 93 SER A C 1
ATOM 682 O O . SER A 1 93 ? -51.446 28.648 123.628 1.00 40.28 93 SER A O 1
ATOM 684 N N . ARG A 1 94 ? -49.598 27.464 123.198 1.00 31.67 94 ARG A N 1
ATOM 685 C CA . ARG A 1 94 ? -50.225 26.141 123.039 1.00 31.67 94 ARG A CA 1
ATOM 686 C C . ARG A 1 94 ? -49.182 25.025 123.110 1.00 31.67 94 ARG A C 1
ATOM 688 O O . ARG A 1 94 ? -48.347 24.893 122.224 1.00 31.67 94 ARG A O 1
ATOM 695 N N . SER A 1 95 ? -49.236 24.230 124.180 1.00 45.91 95 SER A N 1
ATOM 696 C CA . SER A 1 95 ? -48.542 22.937 124.237 1.00 45.91 95 SER A CA 1
ATOM 697 C C . SER A 1 95 ? -49.252 21.943 123.312 1.00 45.91 95 SER A C 1
ATOM 699 O O . SER A 1 95 ? -50.481 21.983 123.205 1.00 45.91 95 SER A O 1
ATOM 701 N N . GLY A 1 96 ? -48.500 21.082 122.625 1.00 36.69 96 GLY A N 1
ATOM 702 C CA . GLY A 1 96 ? -49.064 20.195 121.607 1.00 36.69 96 GLY A CA 1
ATOM 703 C C . GLY A 1 96 ? -48.022 19.407 120.817 1.00 36.69 96 GLY A C 1
ATOM 704 O O . GLY A 1 96 ? -47.822 19.683 119.643 1.00 36.69 96 GLY A O 1
ATOM 705 N N . ASN A 1 97 ? -47.410 18.427 121.482 1.00 34.69 97 ASN A N 1
ATOM 706 C CA . ASN A 1 97 ? -46.830 17.197 120.927 1.00 34.69 97 ASN A CA 1
ATOM 707 C C . ASN A 1 97 ? -45.963 17.301 119.652 1.00 34.69 97 ASN A C 1
ATOM 709 O O . ASN A 1 97 ? -46.451 17.380 118.524 1.00 34.69 97 ASN A O 1
ATOM 713 N N . ALA A 1 98 ? -44.659 17.084 119.838 1.00 46.69 98 ALA A N 1
ATOM 714 C CA . ALA A 1 98 ? -43.842 16.426 118.821 1.00 46.69 98 ALA A CA 1
ATOM 715 C C . ALA A 1 9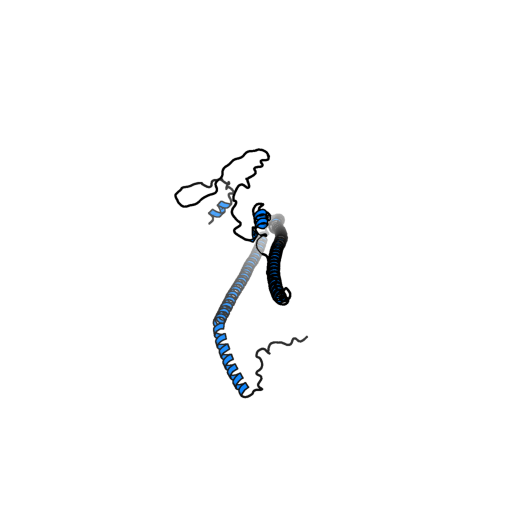8 ? -44.285 14.946 118.631 1.00 46.69 98 ALA A C 1
ATOM 717 O O . ALA A 1 98 ? -45.301 14.512 119.167 1.00 46.69 98 ALA A O 1
ATOM 718 N N . GLU A 1 99 ? -43.505 14.161 117.880 1.00 45.22 99 GLU A N 1
ATOM 719 C CA . GLU A 1 99 ? -43.636 12.690 117.803 1.00 45.22 99 GLU A CA 1
ATOM 720 C C . GLU A 1 99 ? -44.879 12.111 117.091 1.00 45.22 99 GLU A C 1
ATOM 722 O O . GLU A 1 99 ? -45.458 11.139 117.556 1.00 45.22 99 GLU A O 1
ATOM 727 N N . HIS A 1 100 ? -45.248 12.613 115.903 1.00 47.44 100 HIS A N 1
ATOM 728 C CA . HIS A 1 100 ? -46.056 11.811 114.948 1.00 47.44 100 HIS A CA 1
ATOM 729 C C . HIS A 1 100 ? -45.619 11.886 113.467 1.00 47.44 100 HIS A C 1
ATOM 731 O O . HIS A 1 100 ? -45.945 10.990 112.687 1.00 47.44 100 HIS A O 1
ATOM 737 N N . SER A 1 101 ? -44.828 12.878 113.035 1.00 48.97 101 SER A N 1
ATOM 738 C CA . SER A 1 101 ? -44.450 13.033 111.611 1.00 48.97 101 SER A CA 1
ATOM 739 C C . SER A 1 101 ? -43.205 12.214 111.196 1.00 48.97 101 SER A C 1
ATOM 741 O O . SER A 1 101 ? -42.305 12.702 110.521 1.00 48.97 101 SER A O 1
ATOM 743 N N . GLY A 1 102 ? -43.135 10.936 111.586 1.00 50.75 102 GLY A N 1
ATOM 744 C CA . GLY A 1 102 ? -42.036 10.028 111.206 1.00 50.75 102 GLY A CA 1
ATOM 745 C C . GLY A 1 102 ? -42.174 9.387 109.813 1.00 50.75 102 GLY A C 1
ATOM 746 O O . GLY A 1 102 ? -41.192 8.893 109.253 1.00 50.75 102 GLY A O 1
ATOM 747 N N . GLY A 1 103 ? -43.389 9.368 109.249 1.00 57.47 103 GLY A N 1
ATOM 748 C CA . GLY A 1 103 ? -43.694 8.729 107.959 1.00 57.47 103 GLY A CA 1
ATOM 749 C C . GLY A 1 103 ? -43.694 9.682 106.758 1.00 57.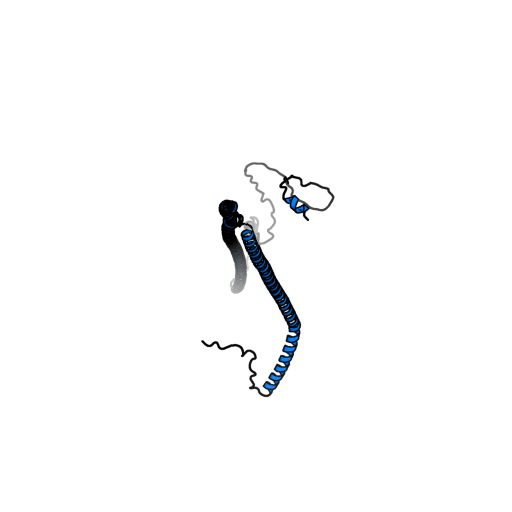47 103 GLY A C 1
ATOM 750 O O . GLY A 1 103 ? -43.121 9.370 105.716 1.00 57.47 103 GLY A O 1
ATOM 751 N N . GLN A 1 104 ? -44.293 10.868 106.896 1.00 58.75 104 GLN A N 1
ATOM 752 C CA . GLN A 1 104 ? -44.577 11.772 105.767 1.00 58.75 104 GLN A CA 1
ATOM 753 C C . GLN A 1 104 ? -43.310 12.245 105.030 1.00 58.75 104 GLN A C 1
ATOM 755 O O . GLN A 1 104 ? -43.283 12.274 103.797 1.00 58.75 104 GLN A O 1
ATOM 760 N N . PHE A 1 105 ? -42.224 12.530 105.757 1.00 64.56 105 PHE A N 1
ATOM 761 C CA . PHE A 1 105 ? -40.942 12.901 105.146 1.00 64.56 105 PHE A CA 1
ATOM 762 C C . PHE A 1 105 ? -40.309 11.767 104.329 1.00 64.56 105 PHE A C 1
ATOM 764 O O . PHE A 1 105 ? -39.638 12.055 103.343 1.00 64.56 105 PHE A O 1
ATOM 771 N N . LYS A 1 106 ? -40.551 10.492 104.672 1.00 79.81 106 LYS A N 1
ATOM 772 C CA . LYS A 1 106 ? -40.004 9.341 103.932 1.00 79.81 106 LYS A CA 1
ATOM 773 C C . LYS A 1 106 ? -40.625 9.240 102.539 1.00 79.81 106 LYS A C 1
ATOM 775 O O . LYS A 1 106 ? -39.895 9.133 101.559 1.00 79.81 106 LYS A O 1
ATOM 780 N N . HIS A 1 107 ? -41.948 9.384 102.436 1.00 79.81 107 HIS A N 1
ATOM 781 C CA . HIS A 1 107 ? -42.643 9.412 101.143 1.00 79.81 107 HIS A CA 1
ATOM 782 C C . HIS A 1 107 ? -42.255 10.640 100.304 1.00 79.81 107 HIS A C 1
ATOM 784 O O . HIS A 1 107 ? -41.982 10.500 99.114 1.00 79.81 107 HIS A O 1
ATOM 790 N N . ARG A 1 108 ? -42.133 11.829 100.918 1.00 83.88 108 ARG A N 1
ATOM 791 C CA . ARG A 1 108 ? -41.649 13.033 100.216 1.00 83.88 108 ARG A CA 1
ATOM 792 C C . ARG A 1 108 ? -40.205 12.878 99.724 1.00 83.88 108 ARG A C 1
ATOM 794 O O . ARG A 1 108 ? -39.895 13.312 98.620 1.00 83.88 108 ARG A O 1
ATOM 801 N N . HIS A 1 109 ? -39.328 12.264 100.516 1.00 83.75 109 HIS A N 1
ATOM 802 C CA . HIS A 1 109 ? -37.944 12.008 100.121 1.00 83.75 109 HIS A CA 1
ATOM 803 C C . HIS A 1 109 ? -37.861 10.979 98.985 1.00 83.75 109 HIS A C 1
ATOM 805 O O . HIS A 1 109 ? -37.140 11.218 98.023 1.00 83.75 109 HIS A O 1
ATOM 811 N N . ALA A 1 110 ? -38.651 9.901 99.035 1.00 87.06 110 ALA A N 1
ATOM 812 C CA . ALA A 1 110 ? -38.747 8.922 97.952 1.00 87.06 110 ALA A CA 1
ATOM 813 C C . ALA A 1 110 ? -39.247 9.553 96.637 1.00 87.06 110 ALA A C 1
ATOM 815 O O . ALA A 1 110 ? -38.631 9.345 95.595 1.00 87.06 110 ALA A O 1
ATOM 816 N N . ALA A 1 111 ? -40.285 10.397 96.687 1.00 89.44 111 ALA A N 1
ATOM 817 C CA . ALA A 1 111 ? -40.776 11.123 95.512 1.00 89.44 111 ALA A CA 1
ATOM 818 C C . ALA A 1 111 ? -39.717 12.076 94.920 1.00 89.44 111 ALA A C 1
ATOM 820 O O . ALA A 1 111 ? -39.554 12.148 93.705 1.00 89.44 111 ALA A O 1
ATOM 821 N N . LEU A 1 112 ? -38.941 12.768 95.764 1.00 92.00 112 LEU A N 1
ATOM 822 C CA . LEU A 1 112 ? -37.823 13.605 95.306 1.00 92.00 112 LEU A CA 1
ATOM 823 C C . LEU A 1 112 ? -36.659 12.778 94.732 1.00 92.00 112 LEU A C 1
ATOM 825 O O . LEU A 1 112 ? -36.019 13.205 93.775 1.00 92.00 112 LEU A O 1
ATOM 829 N N . GLN A 1 113 ? -36.382 11.588 95.274 1.00 92.19 113 GLN A N 1
ATOM 830 C CA . GLN A 1 113 ? -35.412 10.664 94.677 1.00 92.19 113 GLN A CA 1
ATOM 831 C C . GLN A 1 113 ? -35.879 10.169 93.300 1.00 92.19 113 GLN A C 1
ATOM 833 O O . GLN A 1 113 ? -35.057 10.078 92.390 1.00 92.19 113 GLN A O 1
ATOM 838 N N . GLN A 1 114 ? -37.179 9.897 93.130 1.00 92.31 114 GLN A N 1
ATOM 839 C CA . GLN A 1 114 ? -37.775 9.515 91.846 1.00 92.31 114 GLN A CA 1
ATOM 840 C C . GLN A 1 114 ? -37.622 10.633 90.806 1.00 92.31 114 GLN A C 1
ATOM 842 O O . GLN A 1 114 ? -37.022 10.389 89.761 1.00 92.31 114 GLN A O 1
ATOM 847 N N . THR A 1 115 ? -38.019 11.874 91.113 1.00 93.56 115 THR A N 1
ATOM 848 C CA . THR A 1 115 ? -37.873 12.988 90.154 1.00 93.56 115 THR A CA 1
ATOM 849 C C . THR A 1 115 ? -36.410 13.299 89.817 1.00 93.56 115 THR A C 1
ATOM 851 O O . THR A 1 115 ? -36.096 13.620 88.672 1.00 93.56 115 THR A O 1
ATOM 854 N N . VAL A 1 116 ? -35.475 13.136 90.762 1.00 94.56 116 VAL A N 1
ATOM 855 C CA . VAL A 1 116 ? -34.029 13.262 90.487 1.00 94.56 116 VAL A CA 1
ATOM 856 C C . VAL A 1 116 ? -33.500 12.095 89.640 1.00 94.56 116 VAL A C 1
ATOM 858 O O . VAL A 1 116 ? -32.618 12.302 88.804 1.00 94.56 116 VAL A O 1
ATOM 861 N N . ALA A 1 117 ? -34.021 10.877 89.805 1.00 94.62 117 ALA A N 1
ATOM 862 C CA . ALA A 1 117 ? -33.677 9.739 88.951 1.00 94.62 117 ALA A CA 1
ATOM 863 C C . ALA A 1 117 ? -34.207 9.922 87.517 1.00 94.62 117 ALA A C 1
ATOM 865 O O . ALA A 1 117 ? -33.473 9.668 86.562 1.00 94.62 117 ALA A O 1
ATOM 866 N N . GLU A 1 118 ? -35.427 10.437 87.361 1.00 95.81 118 GLU A N 1
ATOM 867 C CA . GLU A 1 118 ? -36.038 10.792 86.074 1.00 95.81 118 GLU A CA 1
ATOM 868 C C . GLU A 1 118 ? -35.263 11.911 85.366 1.00 95.81 118 GLU A C 1
ATOM 870 O O . GLU A 1 118 ? -34.893 11.758 84.204 1.00 95.81 118 GLU A O 1
ATOM 875 N N . GLN A 1 119 ? -34.911 12.992 86.072 1.00 94.50 119 GLN A N 1
ATOM 876 C CA . GLN A 1 119 ? -34.064 14.064 85.529 1.00 94.50 119 GLN A CA 1
ATOM 877 C C . GLN A 1 119 ? -32.687 13.546 85.090 1.00 94.50 119 GLN A C 1
ATOM 879 O O . GLN A 1 119 ? -32.209 13.889 84.010 1.00 94.50 119 GLN A O 1
ATOM 884 N N . ARG A 1 120 ? -32.054 12.674 85.889 1.00 95.69 120 ARG A N 1
ATOM 885 C CA . ARG A 1 120 ? -30.781 12.023 85.526 1.00 95.69 120 ARG A CA 1
ATOM 886 C C . ARG A 1 120 ? -30.917 11.087 84.327 1.00 95.69 120 ARG A C 1
ATOM 888 O O . ARG A 1 120 ? -29.963 10.960 83.565 1.00 95.69 120 ARG A O 1
ATOM 895 N N . ARG A 1 121 ? -32.068 10.431 84.156 1.00 96.81 121 ARG A N 1
ATOM 896 C CA . ARG A 1 121 ? -32.367 9.603 82.983 1.00 96.81 121 ARG A CA 1
ATOM 897 C C . ARG A 1 121 ? -32.520 10.470 81.732 1.00 96.81 121 ARG A C 1
ATOM 899 O O . ARG A 1 121 ? -31.814 10.221 80.762 1.00 96.81 121 ARG A O 1
ATOM 906 N N . LEU A 1 122 ? -33.353 11.508 81.781 1.00 97.31 122 LEU A N 1
ATOM 907 C CA . LEU A 1 122 ? -33.570 12.426 80.659 1.00 97.31 122 LEU A CA 1
ATOM 908 C C . LEU A 1 122 ? -32.260 13.097 80.213 1.00 97.31 122 LEU A C 1
ATOM 910 O O . LEU A 1 122 ? -31.981 13.185 79.022 1.00 97.31 122 LEU A O 1
ATOM 914 N N . LEU A 1 123 ? -31.418 13.511 81.166 1.00 97.81 123 LEU A N 1
ATOM 915 C CA . LEU A 1 123 ? -30.121 14.126 80.876 1.00 97.81 123 LEU A CA 1
ATOM 916 C C . LEU A 1 123 ? -29.136 13.131 80.231 1.00 97.81 123 LEU A C 1
ATOM 918 O O . LEU A 1 123 ? -28.386 13.517 79.336 1.00 97.81 123 LEU A O 1
ATOM 922 N N . LYS A 1 124 ? -29.170 11.844 80.610 1.00 97.19 124 LYS A N 1
ATOM 923 C CA . LYS A 1 124 ? -28.427 10.784 79.903 1.00 97.19 124 LYS A CA 1
ATOM 924 C C . LYS A 1 124 ? -28.953 10.562 78.487 1.00 97.19 124 LYS A C 1
ATOM 926 O O . LYS A 1 124 ? -28.154 10.500 77.563 1.00 97.19 124 LYS A O 1
ATOM 931 N N . GLU A 1 125 ? -30.270 10.486 78.302 1.00 97.06 125 GLU A N 1
ATOM 932 C CA . GLU A 1 125 ? -30.889 10.316 76.979 1.00 97.06 125 GLU A CA 1
ATOM 933 C C . GLU A 1 125 ? -30.547 11.498 76.046 1.00 97.06 125 GLU A C 1
ATOM 935 O O . GLU A 1 125 ? -30.219 11.286 74.880 1.00 97.06 125 GLU A O 1
ATOM 940 N N . GLN A 1 126 ? -30.487 12.729 76.569 1.00 96.19 126 GLN A N 1
ATOM 941 C CA . GLN A 1 126 ? -29.982 13.903 75.842 1.00 96.19 126 GLN A CA 1
ATOM 942 C C . GLN A 1 126 ? -28.480 13.808 75.511 1.00 96.19 126 GLN A C 1
ATOM 944 O O . GLN A 1 126 ? -28.077 14.158 74.403 1.00 96.19 126 GLN A O 1
ATOM 949 N N . GLN A 1 127 ? -27.640 13.310 76.425 1.00 96.00 127 GLN A N 1
ATOM 950 C CA . GLN A 1 127 ? -26.214 13.066 76.148 1.00 96.00 127 GLN A CA 1
ATOM 951 C C . GLN A 1 127 ? -26.003 11.979 75.079 1.00 96.00 127 GLN A C 1
ATOM 953 O O . GLN A 1 127 ? -25.113 12.117 74.241 1.00 96.00 127 GLN A O 1
ATOM 958 N N . GLU A 1 128 ? -26.831 10.931 75.070 1.00 97.50 128 GLU A N 1
ATOM 959 C CA . GLU A 1 128 ? -26.853 9.888 74.036 1.00 97.50 128 GLU A CA 1
ATOM 960 C C . GLU A 1 128 ? -27.209 10.485 72.661 1.00 97.50 128 GLU A C 1
ATOM 962 O O . GLU A 1 128 ? -26.517 10.239 71.673 1.00 97.50 128 GLU A O 1
ATOM 967 N N . GLN A 1 129 ? -28.242 11.337 72.607 1.00 96.38 129 GLN A N 1
ATOM 968 C CA . GLN A 1 129 ? -28.660 12.041 71.389 1.00 96.38 129 GLN A CA 1
ATOM 969 C C . GLN A 1 129 ? -27.573 12.980 70.853 1.00 96.38 129 GLN A C 1
ATOM 971 O O . GLN A 1 129 ? -27.311 12.976 69.650 1.00 96.38 129 GLN A O 1
ATOM 976 N N . ILE A 1 130 ? -26.914 13.752 71.725 1.00 96.62 130 ILE A N 1
ATOM 977 C CA . ILE A 1 130 ? -25.796 14.627 71.339 1.00 96.62 130 ILE A CA 1
ATOM 978 C C . ILE A 1 130 ? -24.643 13.796 70.764 1.00 96.62 130 ILE A C 1
ATOM 980 O O . ILE A 1 130 ? -24.143 14.134 69.692 1.00 96.62 130 ILE A O 1
ATOM 984 N N . ARG A 1 131 ? -24.267 12.682 71.412 1.00 98.06 131 ARG A N 1
ATOM 985 C CA . ARG A 1 131 ? -23.185 11.814 70.922 1.00 98.06 131 ARG A CA 1
ATOM 986 C C . ARG A 1 131 ? -23.514 11.219 69.553 1.00 98.06 131 ARG A C 1
ATOM 988 O O . ARG A 1 131 ? -22.707 11.337 68.641 1.00 98.06 131 ARG A O 1
ATOM 995 N N . HIS A 1 132 ? -24.719 10.681 69.369 1.00 97.69 132 HIS A N 1
ATOM 996 C CA . HIS A 1 132 ? -25.163 10.141 68.079 1.00 97.69 132 HIS A CA 1
ATOM 997 C C . HIS A 1 132 ? -25.197 11.208 66.965 1.00 97.69 132 HIS A C 1
ATOM 999 O O . HIS A 1 132 ? -24.876 10.917 65.812 1.00 97.69 132 HIS A O 1
ATOM 1005 N N . LEU A 1 133 ? -25.552 12.461 67.281 1.00 97.69 133 LEU A N 1
ATOM 1006 C CA . LEU A 1 133 ? -25.486 13.565 66.315 1.00 97.69 133 LEU A CA 1
ATOM 1007 C C . LEU A 1 133 ? -24.037 13.930 65.948 1.00 97.69 133 LEU A C 1
ATOM 1009 O O . LEU A 1 133 ? -23.761 14.144 64.769 1.00 97.69 133 LEU A O 1
ATOM 1013 N N . GLN A 1 134 ? -23.117 13.934 66.916 1.00 97.25 134 GLN A N 1
ATOM 1014 C CA . GLN A 1 134 ? -21.683 14.159 66.690 1.00 97.25 134 GLN A CA 1
ATOM 1015 C C . GLN A 1 134 ? -21.041 13.019 65.879 1.00 97.25 134 GLN A C 1
ATOM 1017 O O . GLN A 1 134 ? -20.325 13.273 64.915 1.00 97.25 134 GLN A O 1
ATOM 1022 N N . GLU A 1 135 ? -21.349 11.762 66.208 1.00 97.12 135 GLU A N 1
ATOM 1023 C CA . GLU A 1 135 ? -20.929 10.576 65.449 1.00 97.12 135 GLU A CA 1
ATOM 1024 C C . GLU A 1 135 ? -21.445 10.637 64.004 1.00 97.12 135 GLU A C 1
ATOM 1026 O O . GLU A 1 135 ? -20.690 10.402 63.060 1.00 97.12 135 GLU A O 1
ATOM 1031 N N . ARG A 1 136 ? -22.709 11.035 63.802 1.00 97.38 136 ARG A N 1
ATOM 1032 C CA . ARG A 1 136 ? -23.290 11.225 62.466 1.00 97.38 136 ARG A CA 1
ATOM 1033 C C . ARG A 1 136 ? -22.628 12.361 61.680 1.00 97.38 136 ARG A C 1
ATOM 1035 O O . ARG A 1 136 ? -22.507 12.229 60.465 1.00 97.38 136 ARG A O 1
ATOM 1042 N N . GLN A 1 137 ? -22.225 13.454 62.330 1.00 96.38 137 GLN A N 1
ATOM 1043 C CA . GLN A 1 137 ? -21.478 14.542 61.684 1.00 96.38 137 GLN A CA 1
ATOM 1044 C C . GLN A 1 137 ? -20.089 14.065 61.245 1.00 96.38 137 GLN A C 1
ATOM 1046 O O . GLN A 1 137 ? -19.781 14.139 60.060 1.00 96.38 137 GLN A O 1
ATOM 1051 N N . ASN A 1 138 ? -19.331 13.442 62.149 1.00 97.62 138 ASN A N 1
ATOM 1052 C CA . ASN A 1 138 ? -18.013 12.860 61.875 1.00 97.62 138 ASN A CA 1
ATOM 1053 C C . ASN A 1 138 ? -18.055 11.854 60.698 1.00 97.62 138 ASN A C 1
ATOM 1055 O O . ASN A 1 138 ? -17.277 11.950 59.754 1.00 97.62 138 ASN A O 1
ATOM 1059 N N . ILE A 1 139 ? -19.047 10.953 60.665 1.00 96.94 139 ILE A N 1
ATOM 1060 C CA . ILE A 1 139 ? -19.242 9.998 59.553 1.00 96.94 139 ILE A CA 1
ATOM 1061 C C . ILE A 1 139 ? -19.540 10.693 58.207 1.00 96.94 139 ILE A C 1
ATOM 1063 O O . ILE A 1 139 ? -19.222 10.138 57.155 1.00 96.94 139 ILE A O 1
ATOM 1067 N N . LEU A 1 140 ? -20.165 11.875 58.204 1.00 96.56 140 LEU A N 1
ATOM 1068 C CA . LEU A 1 140 ? -20.406 12.652 56.980 1.00 96.56 140 LEU A CA 1
ATOM 1069 C C . LEU A 1 140 ? -19.163 13.442 56.549 1.00 96.56 140 LEU A C 1
ATOM 1071 O O . LEU A 1 140 ? -18.887 13.524 55.354 1.00 96.56 140 LEU A O 1
ATOM 1075 N N . GLU A 1 141 ? -18.400 13.972 57.503 1.00 96.06 141 GLU A N 1
ATOM 1076 C CA . GLU A 1 141 ? -17.133 14.667 57.255 1.00 96.06 141 GLU A CA 1
ATOM 1077 C C . GLU A 1 141 ? -16.091 13.711 56.662 1.00 96.06 141 GLU A C 1
ATOM 1079 O O . GLU A 1 141 ? -15.579 13.985 55.577 1.00 96.06 141 GLU A O 1
ATOM 1084 N N . LEU A 1 142 ? -15.882 12.540 57.279 1.00 96.50 142 LEU A N 1
ATOM 1085 C CA . LEU A 1 142 ? -14.982 11.495 56.776 1.00 96.50 142 LEU A CA 1
ATOM 1086 C C . LEU A 1 142 ? -15.333 11.061 55.347 1.00 96.50 142 LEU A C 1
ATOM 1088 O O . LEU A 1 142 ? -14.454 11.015 54.492 1.00 96.50 142 LEU A O 1
ATOM 1092 N N . LYS A 1 143 ? -16.616 10.821 55.045 1.00 96.56 143 LYS A N 1
ATOM 1093 C CA . LYS A 1 143 ? -17.058 10.487 53.677 1.00 96.56 143 LYS A CA 1
ATOM 1094 C C . LYS A 1 143 ? -16.742 11.593 52.680 1.00 96.56 143 LYS A C 1
ATOM 1096 O O . LYS A 1 143 ? -16.313 11.315 51.567 1.00 96.56 143 LYS A O 1
ATOM 1101 N N . HIS A 1 144 ? -16.923 12.848 53.076 1.00 95.69 144 HIS A N 1
ATOM 1102 C CA . HIS A 1 144 ? -16.625 13.980 52.211 1.00 95.69 144 HIS A CA 1
ATOM 1103 C C . HIS A 1 144 ? -15.108 14.206 52.033 1.00 95.69 144 HIS A C 1
ATOM 1105 O O . HIS A 1 144 ? -14.673 14.762 51.024 1.00 95.69 144 HIS A O 1
ATOM 1111 N N . GLU A 1 145 ? -14.275 13.758 52.976 1.00 95.88 145 GLU A N 1
ATOM 1112 C CA . GLU A 1 145 ? -12.819 13.677 52.809 1.00 95.88 145 GLU A CA 1
ATOM 1113 C C . GLU A 1 145 ? -12.402 12.507 51.905 1.00 95.88 145 GLU A C 1
ATOM 1115 O O . GLU A 1 145 ? -11.603 12.714 50.991 1.00 95.88 145 GLU A O 1
ATOM 1120 N N . GLU A 1 146 ? -12.999 11.323 52.062 1.00 94.56 146 GLU A N 1
ATOM 1121 C CA . GLU A 1 146 ? -12.824 10.177 51.156 1.00 94.56 146 GLU A CA 1
ATOM 1122 C C . GLU A 1 146 ? -13.204 10.537 49.706 1.00 94.56 146 GLU A C 1
ATOM 1124 O O . GLU A 1 146 ? -12.436 10.270 48.781 1.00 94.56 146 GLU A O 1
ATOM 1129 N N . GLU A 1 147 ? -14.333 11.224 49.497 1.00 95.88 147 GLU A N 1
ATOM 1130 C CA . GLU A 1 147 ? -14.767 11.750 48.193 1.00 95.88 147 GLU A CA 1
ATOM 1131 C C . GLU A 1 147 ? -13.746 12.723 47.583 1.00 95.88 147 GLU A C 1
ATOM 1133 O O . GLU A 1 147 ? -13.426 12.621 46.396 1.00 95.88 147 GLU A O 1
ATOM 1138 N N . LYS A 1 148 ? -13.194 13.652 48.380 1.00 97.38 148 LYS A N 1
ATOM 1139 C CA . LYS A 1 148 ? -12.138 14.580 47.929 1.00 97.38 148 LYS A CA 1
ATOM 1140 C C . LYS A 1 148 ? -10.864 13.834 47.548 1.00 97.38 148 LYS A C 1
ATOM 1142 O O . LYS A 1 148 ? -10.270 14.140 46.517 1.00 97.38 148 LYS A O 1
ATOM 1147 N N . ILE A 1 149 ? -10.446 12.859 48.354 1.00 97.25 149 ILE A N 1
ATOM 1148 C CA . ILE A 1 149 ? -9.255 12.041 48.094 1.00 97.25 149 ILE A CA 1
ATOM 1149 C C . ILE A 1 149 ? -9.452 11.220 46.812 1.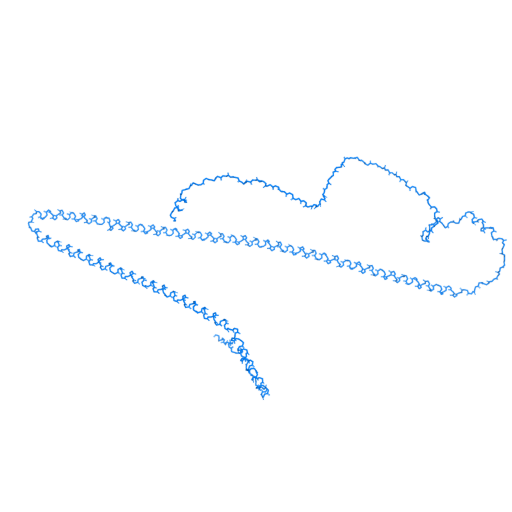00 97.25 149 ILE A C 1
ATOM 1151 O O . ILE A 1 149 ? -8.554 11.191 45.970 1.00 97.25 149 ILE A O 1
ATOM 1155 N N . ALA A 1 150 ? -10.637 10.640 46.602 1.00 96.00 150 ALA A N 1
ATOM 1156 C CA . ALA A 1 150 ? -10.986 9.927 45.375 1.00 96.00 150 ALA A CA 1
ATOM 1157 C C . ALA A 1 150 ? -10.988 10.848 44.139 1.00 96.00 150 ALA A C 1
ATOM 1159 O O . ALA A 1 150 ? -10.413 10.486 43.113 1.00 96.00 150 ALA A O 1
ATOM 1160 N N . LEU A 1 151 ? -11.557 12.058 44.236 1.00 97.12 151 LEU A N 1
ATOM 1161 C CA . LEU A 1 151 ? -11.522 13.072 43.169 1.00 97.12 151 LEU A CA 1
ATOM 1162 C C . LEU A 1 151 ? -10.099 13.545 42.836 1.00 97.12 151 LEU A C 1
ATOM 1164 O O . LEU A 1 151 ? -9.769 13.765 41.671 1.00 97.12 151 LEU A O 1
ATOM 1168 N N . LEU A 1 152 ? -9.236 13.691 43.843 1.00 96.94 152 LEU A N 1
ATOM 1169 C CA . LEU A 1 152 ? -7.828 14.030 43.634 1.00 96.94 152 LEU A CA 1
ATOM 1170 C C . LEU A 1 152 ? -7.060 12.866 42.993 1.00 96.94 152 LEU A C 1
ATOM 1172 O O . LEU A 1 152 ? -6.258 13.100 42.086 1.00 96.94 152 LEU A O 1
ATOM 1176 N N . ALA A 1 153 ? -7.333 11.624 43.401 1.00 96.81 153 ALA A N 1
ATOM 1177 C CA . ALA A 1 153 ? -6.726 10.427 42.826 1.00 96.81 153 ALA A CA 1
ATOM 1178 C C . ALA A 1 153 ? -7.107 10.241 41.347 1.00 96.81 153 ALA A C 1
ATOM 1180 O O . ALA A 1 153 ? -6.217 10.078 40.509 1.00 96.81 153 ALA A O 1
ATOM 1181 N N . THR A 1 154 ? -8.393 10.352 40.990 1.00 96.50 154 THR A N 1
ATOM 1182 C CA . THR A 1 154 ? -8.840 10.253 39.588 1.00 96.50 154 THR A CA 1
ATOM 1183 C C . THR A 1 154 ? -8.271 11.385 38.733 1.00 96.50 154 THR A C 1
ATOM 1185 O O . THR A 1 154 ? -7.710 11.119 37.669 1.00 96.50 154 THR A O 1
ATOM 1188 N N . ALA A 1 155 ? -8.279 12.630 39.221 1.00 96.69 155 ALA A N 1
ATOM 1189 C CA . ALA A 1 155 ? -7.657 13.757 38.523 1.00 96.69 155 ALA A CA 1
ATOM 1190 C C . ALA A 1 155 ? -6.130 13.592 38.354 1.00 96.69 155 ALA A C 1
ATOM 1192 O O . ALA A 1 155 ? -5.556 14.041 37.355 1.00 96.69 155 ALA A O 1
ATOM 1193 N N . MET A 1 156 ? -5.441 12.944 39.301 1.00 94.31 156 MET A N 1
ATOM 1194 C CA . MET A 1 156 ? -4.023 12.589 39.168 1.00 94.31 156 MET A CA 1
ATOM 1195 C C . MET A 1 156 ? -3.799 11.470 38.145 1.00 94.31 156 MET A C 1
ATOM 1197 O O . MET A 1 156 ? -2.873 11.578 37.334 1.00 94.31 156 MET A O 1
ATOM 1201 N N . GLU A 1 157 ? -4.650 10.443 38.124 1.00 94.62 157 GLU A N 1
ATOM 1202 C CA . GLU A 1 157 ? -4.613 9.382 37.116 1.00 94.62 157 GLU A CA 1
ATOM 1203 C C . GLU A 1 157 ? -4.859 9.912 35.702 1.00 94.62 157 GLU A C 1
ATOM 1205 O O . GLU A 1 157 ? -4.092 9.591 34.797 1.00 94.62 157 GLU A O 1
ATOM 1210 N N . GLU A 1 158 ? -5.864 10.760 35.485 1.00 93.69 158 GLU A N 1
ATOM 1211 C CA . GLU A 1 158 ? -6.123 11.369 34.175 1.00 93.69 158 GLU A CA 1
ATOM 1212 C C . GLU A 1 158 ? -4.925 12.190 33.689 1.00 93.69 158 GLU A C 1
ATOM 1214 O O . GLU A 1 158 ? -4.462 12.026 32.557 1.00 93.69 158 GLU A O 1
ATOM 1219 N N . ARG A 1 159 ? -4.334 13.005 34.572 1.00 95.44 159 ARG A N 1
ATOM 1220 C CA . ARG A 1 159 ? -3.099 13.749 34.279 1.00 95.44 159 ARG A CA 1
ATOM 1221 C C . ARG A 1 159 ? -1.923 12.815 33.971 1.00 95.44 159 ARG A C 1
ATOM 1223 O O . ARG A 1 159 ? -1.080 13.167 33.144 1.00 95.44 159 ARG A O 1
ATOM 1230 N N . ALA A 1 160 ? -1.843 11.637 34.592 1.00 95.06 160 ALA A N 1
ATOM 1231 C CA . ALA A 1 160 ? -0.834 10.624 34.282 1.00 95.06 160 ALA A CA 1
ATOM 1232 C C . ALA A 1 160 ? -1.087 9.951 32.919 1.00 95.06 160 ALA A C 1
ATOM 1234 O O . ALA A 1 160 ? -0.157 9.845 32.116 1.00 95.06 160 ALA A O 1
ATOM 1235 N N . ARG A 1 161 ? -2.340 9.586 32.612 1.00 95.94 161 ARG A N 1
ATOM 1236 C CA . ARG A 1 161 ? -2.771 9.013 31.323 1.00 95.94 161 ARG A CA 1
ATOM 1237 C C . ARG A 1 161 ? -2.455 9.974 30.170 1.00 95.94 161 ARG A C 1
ATOM 1239 O O . ARG A 1 161 ? -1.723 9.591 29.262 1.00 95.94 161 ARG A O 1
ATOM 1246 N N . GLN A 1 162 ? -2.836 11.249 30.279 1.00 95.25 162 GLN A N 1
ATOM 1247 C CA . GLN A 1 162 ? -2.493 12.299 29.304 1.00 95.25 162 GLN A CA 1
ATOM 1248 C C . GLN A 1 162 ? -0.973 12.494 29.119 1.00 95.25 162 GLN A C 1
ATOM 1250 O O . GLN A 1 162 ? -0.497 12.790 28.021 1.00 95.25 162 GLN A O 1
ATOM 1255 N N . ARG A 1 163 ? -0.173 12.357 30.189 1.00 95.62 163 ARG A N 1
ATOM 1256 C CA . ARG A 1 163 ? 1.301 12.426 30.109 1.00 95.62 163 ARG A CA 1
ATOM 1257 C C . ARG A 1 163 ? 1.896 11.203 29.404 1.00 95.62 163 ARG A C 1
ATOM 1259 O O . ARG A 1 163 ? 2.897 11.354 28.706 1.00 95.62 163 ARG A O 1
ATOM 1266 N N . ALA A 1 164 ? 1.314 10.018 29.581 1.00 95.50 164 ALA A N 1
ATOM 1267 C CA . ALA A 1 164 ? 1.722 8.797 28.888 1.00 95.50 164 ALA A CA 1
ATOM 1268 C C . ALA A 1 164 ? 1.317 8.823 27.404 1.00 95.50 164 ALA A C 1
ATOM 1270 O O . ALA A 1 164 ? 2.118 8.471 26.542 1.00 95.50 164 ALA A O 1
ATOM 1271 N N . GLU A 1 165 ? 0.119 9.315 27.099 1.00 96.06 165 GLU A N 1
ATOM 1272 C CA . GLU A 1 165 ? -0.394 9.514 25.743 1.00 96.06 165 GLU A CA 1
ATOM 1273 C C . GLU A 1 165 ? 0.482 10.484 24.938 1.00 96.06 165 GLU A C 1
ATOM 1275 O O . GLU A 1 165 ? 1.011 10.101 23.898 1.00 96.06 165 GLU A O 1
ATOM 1280 N N . ARG A 1 166 ? 0.788 11.677 25.474 1.00 96.31 166 ARG A N 1
ATOM 1281 C CA . ARG A 1 166 ? 1.730 12.611 24.824 1.00 96.31 166 ARG A CA 1
ATOM 1282 C C . ARG A 1 166 ? 3.133 12.024 24.629 1.00 96.31 166 ARG A C 1
ATOM 1284 O O . ARG A 1 166 ? 3.819 12.398 23.683 1.00 96.31 166 ARG A O 1
ATOM 1291 N N . ARG A 1 167 ? 3.585 11.102 25.492 1.00 95.44 167 ARG A N 1
ATOM 1292 C CA . ARG A 1 167 ? 4.859 10.383 25.292 1.00 95.44 167 ARG A CA 1
ATOM 1293 C C . ARG A 1 167 ? 4.776 9.403 24.121 1.00 95.44 167 ARG A C 1
ATOM 1295 O O . ARG A 1 167 ? 5.682 9.421 23.294 1.00 95.44 167 ARG A O 1
ATOM 1302 N N . ARG A 1 168 ? 3.696 8.616 24.024 1.00 95.31 168 ARG A N 1
ATOM 1303 C CA . ARG A 1 168 ? 3.435 7.711 22.888 1.00 95.31 168 ARG A CA 1
ATOM 1304 C C . ARG A 1 168 ? 3.347 8.484 21.578 1.00 95.31 168 ARG A C 1
ATOM 1306 O O . ARG A 1 168 ? 4.057 8.148 20.645 1.00 95.31 168 ARG A O 1
ATOM 1313 N N . GLU A 1 169 ? 2.593 9.580 21.544 1.00 95.50 169 GLU A N 1
ATOM 1314 C CA . GLU A 1 169 ? 2.461 10.421 20.351 1.00 95.50 169 GLU A CA 1
ATOM 1315 C C . GLU A 1 169 ? 3.816 11.004 19.897 1.00 95.50 169 GLU A C 1
ATOM 1317 O O . GLU A 1 169 ? 4.154 10.981 18.714 1.00 95.50 169 GLU A O 1
ATOM 1322 N N . ILE A 1 170 ? 4.648 11.483 20.831 1.00 95.44 170 ILE A N 1
ATOM 1323 C CA . ILE A 1 170 ? 6.012 11.947 20.522 1.00 95.44 170 ILE A CA 1
ATOM 1324 C C . ILE A 1 170 ? 6.891 10.798 20.005 1.00 95.44 170 ILE A C 1
ATOM 1326 O O . ILE A 1 170 ? 7.731 11.025 19.132 1.00 95.44 170 ILE A O 1
ATOM 1330 N N . GLU A 1 171 ? 6.724 9.579 20.518 1.00 94.94 171 GLU A N 1
ATOM 1331 C CA . GLU A 1 171 ? 7.459 8.401 20.057 1.00 94.94 171 GLU A CA 1
ATOM 1332 C C . GLU A 1 171 ? 6.999 7.937 18.666 1.00 94.94 171 GLU A C 1
ATOM 1334 O O . GLU A 1 171 ? 7.834 7.697 17.799 1.00 94.94 171 GLU A O 1
ATOM 1339 N N . GLU A 1 172 ? 5.696 7.902 18.400 1.00 96.31 172 GLU A N 1
ATOM 1340 C CA . GLU A 1 172 ? 5.121 7.581 17.090 1.00 96.31 172 GLU A CA 1
ATOM 1341 C C . GLU A 1 172 ? 5.542 8.605 16.033 1.00 96.31 172 GLU A C 1
ATOM 1343 O O . GLU A 1 172 ? 6.058 8.217 14.987 1.00 96.31 172 GLU A O 1
ATOM 1348 N N . ARG A 1 173 ? 5.481 9.910 16.338 1.00 96.88 173 ARG A N 1
ATOM 1349 C CA . ARG A 1 173 ? 6.029 10.970 15.469 1.00 96.88 173 ARG A CA 1
ATOM 1350 C C . ARG A 1 173 ? 7.541 10.820 15.227 1.00 96.88 173 ARG A C 1
ATOM 1352 O O . ARG A 1 173 ? 8.037 11.267 14.194 1.00 96.88 173 ARG A O 1
ATOM 1359 N N . ARG A 1 174 ? 8.305 10.224 16.157 1.00 97.38 174 ARG A N 1
ATOM 1360 C CA . ARG A 1 174 ? 9.739 9.912 15.963 1.00 97.38 174 ARG A CA 1
ATOM 1361 C C . ARG A 1 174 ? 9.935 8.685 15.072 1.00 97.38 174 ARG A C 1
ATOM 1363 O O . ARG A 1 174 ? 10.757 8.758 14.165 1.00 97.38 174 ARG A O 1
ATOM 1370 N N . ARG A 1 175 ? 9.164 7.612 15.286 1.00 97.00 175 ARG A N 1
ATOM 1371 C CA . ARG A 1 175 ? 9.162 6.397 14.450 1.00 97.00 175 ARG A CA 1
ATOM 1372 C C . ARG A 1 175 ? 8.770 6.728 13.006 1.00 97.00 175 ARG A C 1
ATOM 1374 O O . ARG A 1 175 ? 9.530 6.429 12.095 1.00 97.00 175 ARG A O 1
ATOM 1381 N N . GLN A 1 176 ? 7.683 7.477 12.807 1.00 95.56 176 GLN A N 1
ATOM 1382 C CA . GLN A 1 176 ? 7.251 7.982 11.496 1.00 95.56 176 GLN A CA 1
ATOM 1383 C C . GLN A 1 176 ? 8.359 8.779 10.793 1.00 95.56 176 GLN A C 1
ATOM 1385 O O . GLN A 1 176 ? 8.650 8.515 9.633 1.00 95.56 176 GLN A O 1
ATOM 1390 N N . LYS A 1 177 ? 9.053 9.686 11.499 1.00 97.06 177 LYS A N 1
ATOM 1391 C CA . LYS A 1 177 ? 10.196 10.439 10.944 1.00 97.06 177 LYS A CA 1
ATOM 1392 C C . LYS A 1 177 ? 11.444 9.590 10.675 1.00 97.06 177 LYS A C 1
ATOM 1394 O O . LYS A 1 177 ? 12.297 10.011 9.899 1.00 97.06 177 LYS A O 1
ATOM 1399 N N . GLN A 1 178 ? 11.592 8.429 11.312 1.00 95.88 178 GLN A N 1
ATOM 1400 C CA . GLN A 1 178 ? 12.641 7.462 10.975 1.00 95.88 178 GLN A CA 1
ATOM 1401 C C . GLN A 1 178 ? 12.252 6.653 9.733 1.00 95.88 178 GLN A C 1
ATOM 1403 O O . GLN A 1 178 ? 13.062 6.537 8.819 1.00 95.88 178 GLN A O 1
ATOM 1408 N N . GLU A 1 179 ? 11.010 6.171 9.648 1.00 96.56 179 GLU A N 1
ATOM 1409 C CA . GLU A 1 179 ? 10.481 5.501 8.455 1.00 96.56 179 GLU A CA 1
ATOM 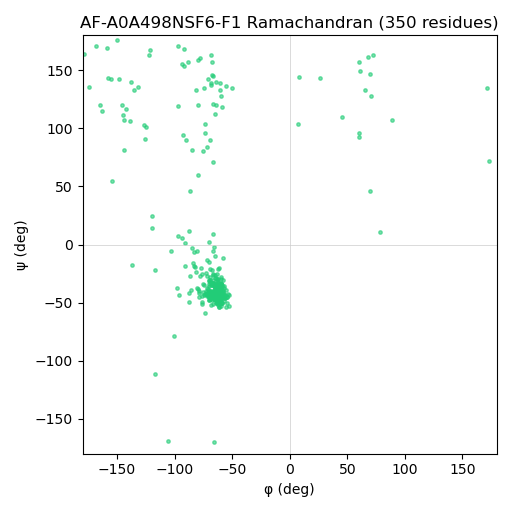1410 C C . GLU A 1 179 ? 10.486 6.407 7.220 1.00 96.56 179 GLU A C 1
ATOM 1412 O O . GLU A 1 179 ? 10.877 5.969 6.144 1.00 96.56 179 GLU A O 1
ATOM 1417 N N . GLU A 1 180 ? 10.085 7.669 7.363 1.00 96.06 180 GLU A N 1
ATOM 1418 C CA . GLU A 1 180 ? 10.103 8.667 6.293 1.00 96.06 180 GLU A CA 1
ATOM 1419 C C . GLU A 1 180 ? 11.524 8.854 5.752 1.00 96.06 180 GLU A C 1
ATOM 1421 O O . GLU A 1 180 ? 11.744 8.659 4.560 1.00 96.06 180 GLU A O 1
ATOM 1426 N N . LYS A 1 181 ? 12.510 9.067 6.634 1.00 97.75 181 LYS A N 1
ATOM 1427 C CA . LYS A 1 181 ? 13.931 9.146 6.258 1.00 97.75 181 LYS A CA 1
ATOM 1428 C C . LYS A 1 181 ? 14.464 7.869 5.611 1.00 97.75 181 LYS A C 1
ATOM 1430 O O . LYS A 1 181 ? 15.266 7.952 4.687 1.00 97.75 181 LYS A O 1
ATOM 1435 N N . LEU A 1 182 ? 14.040 6.688 6.064 1.00 97.25 182 LEU A N 1
ATOM 1436 C CA . LEU A 1 182 ? 14.416 5.423 5.421 1.00 97.25 182 LEU A CA 1
ATOM 1437 C C . LEU A 1 182 ? 13.823 5.325 4.008 1.00 97.25 182 LEU A C 1
ATOM 1439 O O . LEU A 1 182 ? 14.542 4.989 3.071 1.00 97.25 182 LEU A O 1
ATOM 1443 N N . ARG A 1 183 ? 12.555 5.714 3.824 1.00 97.38 183 ARG A N 1
ATOM 1444 C CA . ARG A 1 183 ? 11.896 5.782 2.507 1.00 97.38 183 ARG A CA 1
ATOM 1445 C C . ARG A 1 183 ? 12.530 6.846 1.600 1.00 97.38 183 ARG A C 1
ATOM 1447 O O . ARG A 1 183 ? 12.595 6.639 0.392 1.00 97.38 183 ARG A O 1
ATOM 1454 N N . GLU A 1 184 ? 13.008 7.966 2.142 1.00 97.25 184 GLU A N 1
ATOM 1455 C CA . GLU A 1 184 ? 13.779 8.980 1.406 1.00 97.25 184 GLU A CA 1
ATOM 1456 C C . GLU A 1 184 ? 15.149 8.450 0.968 1.00 97.25 184 GLU A C 1
ATOM 1458 O O . GLU A 1 184 ? 15.485 8.557 -0.209 1.00 97.25 184 GLU A O 1
ATOM 1463 N N . LEU A 1 185 ? 15.902 7.810 1.868 1.00 98.06 185 LEU A N 1
ATOM 1464 C CA . LEU A 1 185 ? 17.190 7.179 1.556 1.00 98.06 185 LEU A CA 1
ATOM 1465 C C . LEU A 1 185 ? 17.041 6.035 0.541 1.00 98.06 185 LEU A C 1
ATOM 1467 O O . LEU A 1 185 ? 17.894 5.863 -0.327 1.00 98.06 185 LEU A O 1
ATOM 1471 N N . GLU A 1 186 ? 15.953 5.264 0.600 1.00 97.25 186 GLU A N 1
ATOM 1472 C CA . GLU A 1 186 ? 15.624 4.283 -0.437 1.00 97.25 186 GLU A CA 1
ATOM 1473 C C . GLU A 1 186 ? 15.297 4.942 -1.780 1.00 97.25 186 GLU A C 1
ATOM 1475 O O . GLU A 1 186 ? 15.790 4.480 -2.805 1.00 97.25 186 GLU A O 1
ATOM 1480 N N . LYS A 1 187 ? 14.500 6.020 -1.804 1.00 97.69 187 LYS A N 1
ATOM 1481 C CA . LYS A 1 187 ? 14.219 6.777 -3.038 1.00 97.69 187 LYS A CA 1
ATOM 1482 C C . LYS A 1 187 ? 15.497 7.357 -3.645 1.00 97.69 187 LYS A C 1
ATOM 1484 O O . LYS A 1 187 ? 15.667 7.264 -4.855 1.00 97.69 187 LYS A O 1
ATOM 1489 N N . GLN A 1 188 ? 16.396 7.902 -2.822 1.00 97.31 188 GLN A N 1
ATOM 1490 C CA . GLN A 1 188 ? 17.704 8.399 -3.256 1.00 97.31 188 GLN A CA 1
ATOM 1491 C C . GLN A 1 188 ? 18.530 7.274 -3.887 1.00 97.31 188 GLN A C 1
ATOM 1493 O O . GLN A 1 188 ? 18.892 7.388 -5.051 1.00 97.31 188 GLN A O 1
ATOM 1498 N N . LYS A 1 189 ? 18.708 6.140 -3.196 1.00 97.94 189 LYS A N 1
ATOM 1499 C CA . LYS A 1 189 ? 19.442 4.979 -3.733 1.00 97.94 189 LYS A CA 1
ATOM 1500 C C . LYS A 1 189 ? 18.837 4.412 -5.020 1.00 97.94 189 LYS A C 1
ATOM 1502 O O . LYS A 1 189 ? 19.578 4.009 -5.912 1.00 97.94 189 LYS A O 1
ATOM 1507 N N . ARG A 1 190 ? 17.503 4.382 -5.141 1.00 96.94 190 ARG A N 1
ATOM 1508 C CA . ARG A 1 190 ? 16.810 3.972 -6.378 1.00 96.94 190 ARG A CA 1
ATOM 1509 C C . ARG A 1 190 ? 17.100 4.954 -7.516 1.00 96.94 190 ARG A C 1
ATOM 1511 O O . ARG A 1 190 ? 17.514 4.519 -8.582 1.00 96.94 190 ARG A O 1
ATOM 1518 N N . ALA A 1 191 ? 16.987 6.261 -7.271 1.00 97.12 191 ALA A N 1
ATOM 1519 C CA . ALA A 1 191 ? 17.288 7.292 -8.264 1.00 97.12 191 ALA A CA 1
ATOM 1520 C C . ALA A 1 191 ? 18.778 7.325 -8.666 1.00 97.12 191 ALA A C 1
ATOM 1522 O O . ALA A 1 191 ? 19.091 7.520 -9.836 1.00 97.12 191 ALA A O 1
ATOM 1523 N N . GLU A 1 192 ? 19.703 7.100 -7.730 1.00 98.25 192 GLU A N 1
ATOM 1524 C CA . GLU A 1 192 ? 21.141 6.949 -8.000 1.00 98.25 192 GLU A CA 1
ATOM 1525 C C . GLU A 1 192 ? 21.420 5.721 -8.878 1.00 98.25 192 GLU A C 1
ATOM 1527 O O . GLU A 1 192 ? 22.161 5.814 -9.858 1.00 98.25 192 GLU A O 1
ATOM 1532 N N . TRP A 1 193 ? 20.782 4.586 -8.575 1.00 97.94 193 TRP A N 1
ATOM 1533 C CA . TRP A 1 193 ? 20.885 3.355 -9.360 1.00 97.94 193 TRP A CA 1
ATOM 1534 C C . TRP A 1 193 ? 20.294 3.506 -10.770 1.00 97.94 193 TRP A C 1
ATOM 1536 O O . TRP A 1 193 ? 20.920 3.107 -11.749 1.00 97.94 193 TRP A O 1
ATOM 1546 N N . GLU A 1 194 ? 19.129 4.145 -10.899 1.00 97.38 194 GLU A N 1
ATOM 1547 C CA . GLU A 1 194 ? 18.500 4.478 -12.184 1.00 97.38 194 GLU A CA 1
ATOM 1548 C C . GLU A 1 194 ? 19.361 5.451 -13.008 1.00 97.38 194 GLU A C 1
ATOM 1550 O O . GLU A 1 194 ? 19.526 5.264 -14.216 1.00 97.38 194 GLU A O 1
ATOM 1555 N N . GLN A 1 195 ? 19.977 6.453 -12.369 1.00 97.56 195 GLN A N 1
ATOM 1556 C CA . GLN A 1 195 ? 20.943 7.340 -13.020 1.00 97.56 195 GLN A CA 1
ATOM 1557 C C . GLN A 1 195 ? 22.187 6.589 -13.497 1.00 97.56 195 GLN A C 1
ATOM 1559 O O . GLN A 1 195 ? 22.677 6.872 -14.589 1.00 97.56 195 GLN A O 1
ATOM 1564 N N . GLU A 1 196 ? 22.722 5.652 -12.714 1.00 98.00 196 GLU A N 1
ATOM 1565 C CA . GLU A 1 196 ? 23.904 4.881 -13.109 1.00 98.00 196 GLU A CA 1
ATOM 1566 C C . GLU A 1 196 ? 23.587 3.894 -14.241 1.00 98.00 196 GLU A C 1
ATOM 1568 O O . GLU A 1 196 ? 24.328 3.822 -15.220 1.00 98.00 196 GLU A O 1
ATOM 1573 N N . LEU A 1 197 ? 22.427 3.233 -14.196 1.00 97.38 197 LEU A N 1
ATOM 1574 C CA . LEU A 1 197 ? 21.923 2.417 -15.302 1.00 97.38 197 LEU A CA 1
ATOM 1575 C C . LEU A 1 197 ? 21.738 3.260 -16.579 1.00 97.38 197 LEU A C 1
ATOM 1577 O O . LEU A 1 197 ? 22.109 2.829 -17.670 1.00 97.38 197 LEU A O 1
ATOM 1581 N N . SER A 1 198 ? 21.231 4.491 -16.449 1.00 96.69 198 SER A N 1
ATOM 1582 C CA . SER A 1 198 ? 21.087 5.447 -17.555 1.00 96.69 198 SER A CA 1
ATOM 1583 C C . SER A 1 198 ? 22.441 5.916 -18.113 1.00 96.69 198 SER A C 1
ATOM 1585 O O . SER A 1 198 ? 22.627 5.969 -19.333 1.00 96.69 198 SER A O 1
ATOM 1587 N N . LYS A 1 199 ? 23.441 6.172 -17.255 1.00 97.75 199 LYS A N 1
ATOM 1588 C CA . LYS A 1 199 ? 24.832 6.443 -17.671 1.00 97.75 199 LYS A CA 1
ATOM 1589 C C . LYS A 1 199 ? 25.420 5.260 -18.440 1.00 97.75 199 LYS A C 1
ATOM 1591 O O . LYS A 1 199 ? 25.977 5.457 -19.515 1.00 97.75 199 LYS A O 1
ATOM 1596 N N . GLN A 1 200 ? 25.249 4.033 -17.955 1.00 97.88 200 GLN A N 1
ATOM 1597 C CA . GLN A 1 200 ? 25.738 2.832 -18.640 1.00 97.88 200 GLN A CA 1
ATOM 1598 C C . GLN A 1 200 ? 25.030 2.612 -19.986 1.00 97.88 200 GLN A C 1
ATOM 1600 O O . GLN A 1 200 ? 25.691 2.353 -20.993 1.00 97.88 200 GLN A O 1
ATOM 1605 N N . ALA A 1 201 ? 23.708 2.797 -20.046 1.00 96.69 201 ALA A N 1
ATOM 1606 C CA . ALA A 1 201 ? 22.933 2.689 -21.281 1.00 96.69 201 ALA A CA 1
ATOM 1607 C C . ALA A 1 201 ? 23.336 3.753 -22.320 1.00 96.69 201 ALA A C 1
ATOM 1609 O O . ALA A 1 201 ? 23.520 3.429 -23.496 1.00 96.69 201 ALA A O 1
ATOM 1610 N N . THR A 1 202 ? 23.532 5.008 -21.900 1.00 96.94 202 THR A N 1
ATOM 1611 C CA . THR A 1 202 ? 23.975 6.099 -22.788 1.00 96.94 202 THR A CA 1
ATOM 1612 C C . THR A 1 202 ? 25.426 5.925 -23.240 1.00 96.94 202 THR A C 1
ATOM 1614 O O . THR A 1 202 ? 25.702 6.088 -24.428 1.00 96.94 202 THR A O 1
ATOM 1617 N N . GLN A 1 203 ? 26.343 5.502 -22.363 1.00 96.75 203 GLN A N 1
ATOM 1618 C CA . GLN A 1 203 ? 27.716 5.134 -22.739 1.00 96.75 203 GLN A CA 1
ATOM 1619 C C . GLN A 1 203 ? 27.743 3.975 -23.744 1.00 96.75 203 GLN A C 1
ATOM 1621 O O . GLN A 1 203 ? 28.453 4.053 -24.750 1.00 96.75 203 GLN A O 1
ATOM 1626 N N . HIS A 1 204 ? 26.953 2.921 -23.515 1.00 96.44 204 HIS A N 1
ATOM 1627 C CA . HIS A 1 204 ? 26.833 1.797 -24.440 1.00 96.44 204 HIS A CA 1
ATOM 1628 C C . HIS A 1 204 ? 26.285 2.256 -25.798 1.00 96.44 204 HIS A C 1
ATOM 1630 O O . HIS A 1 204 ? 26.896 1.977 -26.825 1.00 96.44 204 HIS A O 1
ATOM 1636 N N . TYR A 1 205 ? 25.201 3.039 -25.812 1.00 94.62 205 TYR A N 1
ATOM 1637 C CA . TYR A 1 205 ? 24.618 3.616 -27.026 1.00 94.62 205 TYR A CA 1
ATOM 1638 C C . TYR A 1 205 ? 25.623 4.470 -27.816 1.00 94.62 205 TYR A C 1
ATOM 1640 O O . TYR A 1 205 ? 25.802 4.254 -29.017 1.00 94.62 205 TYR A O 1
ATOM 1648 N N . LEU A 1 206 ? 26.336 5.385 -27.149 1.00 93.19 206 LEU A N 1
ATOM 1649 C CA . LEU A 1 206 ? 27.374 6.215 -27.767 1.00 93.19 206 LEU A CA 1
ATOM 1650 C C . LEU A 1 206 ? 28.519 5.362 -28.328 1.00 93.19 206 LEU A C 1
ATOM 1652 O O . LEU A 1 206 ? 28.919 5.559 -29.474 1.00 93.19 206 LEU A O 1
ATOM 1656 N N . ARG A 1 207 ? 29.000 4.364 -27.577 1.00 92.88 207 ARG A N 1
ATOM 1657 C CA . ARG A 1 207 ? 30.027 3.417 -28.040 1.00 92.88 207 ARG A CA 1
ATOM 1658 C C . ARG A 1 207 ? 29.555 2.619 -29.259 1.00 92.88 207 ARG A C 1
ATOM 1660 O O . ARG A 1 207 ? 30.312 2.486 -30.220 1.00 92.88 207 ARG A O 1
ATOM 1667 N N . THR A 1 208 ? 28.313 2.133 -29.264 1.00 92.19 208 THR A N 1
ATOM 1668 C CA . THR A 1 208 ? 27.721 1.416 -30.403 1.00 92.19 208 THR A CA 1
ATOM 1669 C C . THR A 1 208 ? 27.607 2.314 -31.637 1.00 92.19 208 THR A C 1
ATOM 1671 O O . THR A 1 208 ? 27.975 1.881 -32.731 1.00 92.19 208 THR A O 1
ATOM 1674 N N . LEU A 1 209 ? 27.148 3.562 -31.483 1.00 89.75 209 LEU A N 1
ATOM 1675 C CA . LEU A 1 209 ? 27.078 4.537 -32.576 1.00 89.75 209 LEU A CA 1
ATOM 1676 C C . LEU A 1 209 ? 28.465 4.852 -33.145 1.00 89.75 209 LEU A C 1
ATOM 1678 O O . LEU A 1 209 ? 28.672 4.722 -34.352 1.00 89.75 209 LEU A O 1
ATOM 1682 N N . LEU A 1 210 ? 29.413 5.240 -32.289 1.00 87.00 210 LEU A N 1
ATOM 1683 C CA . LEU A 1 210 ? 30.755 5.650 -32.702 1.00 87.00 210 LEU A CA 1
ATOM 1684 C C . LEU A 1 210 ? 31.494 4.518 -33.417 1.00 87.00 210 LEU A C 1
ATOM 1686 O O . LEU A 1 210 ? 32.071 4.758 -34.474 1.00 87.00 210 LEU A O 1
ATOM 1690 N N . LEU A 1 211 ? 31.428 3.287 -32.900 1.00 88.62 211 LEU A N 1
ATOM 1691 C CA . LEU A 1 211 ? 32.082 2.137 -33.524 1.00 88.62 211 LEU A CA 1
ATOM 1692 C C . LEU A 1 211 ? 31.351 1.683 -34.795 1.00 88.62 211 LEU A C 1
ATOM 1694 O O . LEU A 1 211 ? 31.946 1.689 -35.869 1.00 88.62 211 LEU A O 1
ATOM 1698 N N . HIS A 1 212 ? 30.070 1.310 -34.711 1.00 85.00 212 HIS A N 1
ATOM 1699 C CA . HIS A 1 212 ? 29.388 0.595 -35.800 1.00 85.00 212 HIS A CA 1
ATOM 1700 C C . HIS A 1 212 ? 28.673 1.491 -36.818 1.00 85.00 212 HIS A C 1
ATOM 1702 O O . HIS A 1 212 ? 28.364 1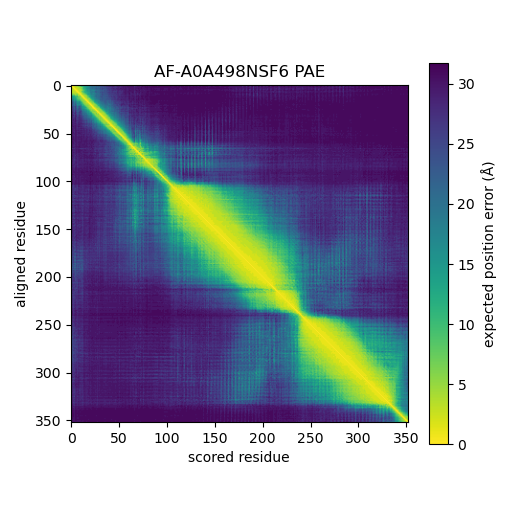.021 -37.912 1.00 85.00 212 HIS A O 1
ATOM 1708 N N . ARG A 1 213 ? 28.390 2.759 -36.486 1.00 82.62 213 ARG A N 1
ATOM 1709 C CA . ARG A 1 213 ? 27.631 3.681 -37.353 1.00 82.62 213 ARG A CA 1
ATOM 1710 C C . ARG A 1 213 ? 28.426 4.909 -37.807 1.00 82.62 213 ARG A C 1
ATOM 1712 O O . ARG A 1 213 ? 28.076 5.478 -38.835 1.00 82.62 213 ARG A O 1
ATOM 1719 N N . GLY A 1 214 ? 29.486 5.282 -37.088 1.00 83.81 214 GLY A N 1
ATOM 1720 C CA . GLY A 1 214 ? 30.439 6.328 -37.474 1.00 83.81 214 GLY A CA 1
ATOM 1721 C C . GLY A 1 214 ? 31.736 5.767 -38.065 1.00 83.81 214 GLY A C 1
ATOM 1722 O O . GLY A 1 214 ? 31.928 5.760 -39.281 1.00 83.81 214 GLY A O 1
ATOM 1723 N N . LEU A 1 215 ? 32.635 5.295 -37.198 1.00 83.88 215 LEU A N 1
ATOM 1724 C CA . LEU A 1 215 ? 34.030 5.014 -37.543 1.00 83.88 215 LEU A CA 1
ATOM 1725 C C . LEU A 1 215 ? 34.223 3.759 -38.400 1.00 83.88 215 LEU A C 1
ATOM 1727 O O . LEU A 1 215 ? 35.000 3.822 -39.347 1.00 83.88 215 LEU A O 1
ATOM 1731 N N . ALA A 1 216 ? 33.541 2.637 -38.133 1.00 84.44 216 ALA A N 1
ATOM 1732 C CA . ALA A 1 216 ? 33.715 1.436 -38.958 1.00 84.44 216 ALA A CA 1
ATOM 1733 C C . ALA A 1 216 ? 33.224 1.626 -40.410 1.00 84.44 216 ALA A C 1
ATOM 1735 O O . ALA A 1 216 ? 33.974 1.273 -41.317 1.00 84.44 216 ALA A O 1
ATOM 1736 N N . PRO A 1 217 ? 32.051 2.239 -40.689 1.00 86.12 217 PRO A N 1
ATOM 1737 C CA . PRO A 1 217 ? 31.674 2.597 -42.058 1.00 86.12 217 PRO A CA 1
ATOM 1738 C C . PRO A 1 217 ? 32.702 3.499 -42.753 1.00 86.12 217 PRO A C 1
ATOM 1740 O O . PRO A 1 217 ? 33.055 3.236 -43.899 1.00 86.12 217 PRO A O 1
ATOM 1743 N N . TRP A 1 218 ? 33.229 4.517 -42.062 1.00 85.00 218 TRP A N 1
ATOM 1744 C CA . TRP A 1 218 ? 34.246 5.413 -42.623 1.00 85.00 218 TRP A CA 1
ATOM 1745 C C . TRP A 1 218 ? 35.587 4.707 -42.886 1.00 85.00 218 TRP A C 1
ATOM 1747 O O . TRP A 1 218 ? 36.150 4.858 -43.967 1.00 85.00 218 TRP A O 1
ATOM 1757 N N . LYS A 1 219 ? 36.067 3.875 -41.952 1.00 87.75 219 LYS A N 1
ATOM 1758 C CA . LYS A 1 219 ? 37.292 3.075 -42.118 1.00 87.75 219 LYS A CA 1
ATOM 1759 C C . LYS A 1 219 ? 37.160 2.094 -43.283 1.00 87.75 219 LYS A C 1
ATOM 1761 O O . LYS A 1 219 ? 38.045 2.047 -44.130 1.00 87.75 219 LYS A O 1
ATOM 1766 N N . ASN A 1 220 ? 36.027 1.397 -43.382 1.00 88.31 220 ASN A N 1
ATOM 1767 C CA . ASN A 1 220 ? 35.737 0.497 -44.498 1.00 88.31 220 ASN A CA 1
ATOM 1768 C C . ASN A 1 220 ? 35.705 1.249 -45.841 1.00 88.31 220 ASN A C 1
ATOM 1770 O O . ASN A 1 220 ? 36.212 0.732 -46.830 1.00 88.31 220 ASN A O 1
ATOM 1774 N N . LEU A 1 221 ? 35.148 2.467 -45.887 1.00 88.75 221 LEU A N 1
ATOM 1775 C CA . LEU A 1 221 ? 35.163 3.314 -47.088 1.00 88.75 221 LEU A CA 1
ATOM 1776 C C . LEU A 1 221 ? 36.574 3.803 -47.444 1.00 88.75 221 LEU A C 1
ATOM 1778 O O . LEU A 1 221 ? 36.894 3.903 -48.625 1.00 88.75 221 LEU A O 1
ATOM 1782 N N . LEU A 1 222 ? 37.431 4.082 -46.458 1.00 89.00 222 LEU A N 1
ATOM 1783 C CA . LEU A 1 222 ? 38.824 4.474 -46.685 1.00 89.00 222 LEU A CA 1
ATOM 1784 C C . LEU A 1 222 ? 39.665 3.296 -47.209 1.00 89.00 222 LEU A C 1
ATOM 1786 O O . LEU A 1 222 ? 40.419 3.456 -48.166 1.00 89.00 222 LEU A O 1
ATOM 1790 N N . GLU A 1 223 ? 39.481 2.104 -46.640 1.00 90.06 223 GLU A N 1
ATOM 1791 C CA . GLU A 1 223 ? 40.091 0.854 -47.114 1.00 90.06 223 GLU A CA 1
ATOM 1792 C C . GLU A 1 223 ? 39.604 0.503 -48.530 1.00 90.06 223 GLU A C 1
ATOM 1794 O O . GLU A 1 223 ? 40.420 0.244 -49.415 1.00 90.06 223 GLU A O 1
ATOM 1799 N N . GLN A 1 224 ? 38.295 0.601 -48.795 1.00 85.25 224 GLN A N 1
ATOM 1800 C CA . GLN A 1 224 ? 37.728 0.456 -50.141 1.00 85.25 224 GLN A CA 1
ATOM 1801 C C . GLN A 1 224 ? 38.237 1.525 -51.112 1.00 85.25 224 GLN A C 1
ATOM 1803 O O . GLN A 1 224 ? 38.483 1.207 -52.268 1.00 85.25 224 GLN A O 1
ATOM 1808 N N . SER A 1 225 ? 38.435 2.769 -50.675 1.00 86.31 225 SER A N 1
ATOM 1809 C CA . SER A 1 225 ? 39.011 3.832 -51.507 1.00 86.31 225 SER A CA 1
ATOM 1810 C C . SER A 1 225 ? 40.468 3.534 -51.871 1.00 86.31 225 SER A C 1
ATOM 1812 O O . SER A 1 225 ? 40.864 3.705 -53.025 1.00 86.31 225 SER A O 1
ATOM 1814 N N . HIS A 1 226 ? 41.261 3.005 -50.933 1.00 83.38 226 HIS A N 1
ATOM 1815 C CA . HIS A 1 226 ? 42.636 2.590 -51.204 1.00 83.38 226 HIS A CA 1
ATOM 1816 C C . HIS A 1 226 ? 42.688 1.405 -52.181 1.00 83.38 226 HIS A C 1
ATOM 1818 O O . HIS A 1 226 ? 43.406 1.474 -53.179 1.00 83.38 226 HIS A O 1
ATOM 1824 N N . VAL A 1 227 ? 41.874 0.366 -51.958 1.00 87.44 227 VAL A N 1
ATOM 1825 C CA . VAL A 1 227 ? 41.745 -0.780 -52.875 1.00 87.44 227 VAL A CA 1
ATOM 1826 C C . VAL A 1 227 ? 41.245 -0.328 -54.248 1.00 87.44 227 VAL A C 1
ATOM 1828 O O . VAL A 1 227 ? 41.854 -0.683 -55.249 1.00 87.44 227 VAL A O 1
ATOM 1831 N N . ASN A 1 228 ? 40.226 0.529 -54.327 1.00 80.62 228 ASN A N 1
ATOM 1832 C CA . ASN A 1 228 ? 39.753 1.099 -55.591 1.00 80.62 228 ASN A CA 1
ATOM 1833 C C . ASN A 1 228 ? 40.846 1.923 -56.285 1.00 80.62 228 ASN A C 1
ATOM 1835 O O . ASN A 1 228 ? 40.995 1.824 -57.494 1.00 80.62 228 ASN A O 1
ATOM 1839 N N . THR A 1 229 ? 41.649 2.697 -55.553 1.00 82.12 229 THR A N 1
ATOM 1840 C CA . THR A 1 229 ? 42.764 3.471 -56.129 1.00 82.12 229 THR A CA 1
ATOM 1841 C C . THR A 1 229 ? 43.868 2.560 -56.675 1.00 82.12 229 THR A C 1
ATOM 1843 O O . THR A 1 229 ? 44.497 2.895 -57.678 1.00 82.12 229 THR A O 1
ATOM 1846 N N . GLN A 1 230 ? 44.104 1.400 -56.055 1.00 79.62 230 GLN A N 1
ATOM 1847 C CA . GLN A 1 230 ? 44.977 0.365 -56.615 1.00 79.62 230 GLN A CA 1
ATOM 1848 C C . GLN A 1 230 ? 44.338 -0.292 -57.851 1.00 79.62 230 GLN A C 1
ATOM 1850 O O . GLN A 1 230 ? 44.981 -0.361 -58.896 1.00 79.62 230 GLN A O 1
ATOM 1855 N N . LEU A 1 231 ? 43.066 -0.696 -57.773 1.00 77.88 231 LEU A N 1
ATOM 1856 C CA . LEU A 1 231 ? 42.327 -1.317 -58.876 1.00 77.88 231 LEU A CA 1
ATOM 1857 C C . LEU A 1 231 ? 42.216 -0.396 -60.094 1.00 77.88 231 LEU A C 1
ATOM 1859 O O . LEU A 1 231 ? 42.477 -0.854 -61.194 1.00 77.88 231 LEU A O 1
ATOM 1863 N N . TYR A 1 232 ? 41.932 0.900 -59.936 1.00 69.38 232 TYR A N 1
ATOM 1864 C CA . TYR A 1 232 ? 41.920 1.852 -61.053 1.00 69.38 232 TYR A CA 1
ATOM 1865 C C . TYR A 1 232 ? 43.298 1.993 -61.715 1.00 69.38 232 TYR A C 1
ATOM 1867 O O . TYR A 1 232 ? 43.366 2.118 -62.933 1.00 69.38 232 TYR A O 1
ATOM 1875 N N . LYS A 1 233 ? 44.401 1.901 -60.959 1.00 71.38 233 LYS A N 1
ATOM 1876 C CA . LYS A 1 233 ? 45.761 1.880 -61.534 1.00 71.38 233 LYS A CA 1
ATOM 1877 C C . LYS A 1 233 ? 46.065 0.584 -62.296 1.00 71.38 233 LYS A C 1
ATOM 1879 O O . LYS A 1 233 ? 46.818 0.628 -63.259 1.00 71.38 233 LYS A O 1
ATOM 1884 N N . GLN A 1 234 ? 45.481 -0.547 -61.891 1.00 69.81 234 GLN A N 1
ATOM 1885 C CA . GLN A 1 234 ? 45.599 -1.832 -62.598 1.00 69.81 234 GLN A CA 1
ATOM 1886 C C . GLN A 1 234 ? 44.660 -1.914 -63.819 1.00 69.81 234 GLN A C 1
ATOM 1888 O O . GLN A 1 234 ? 45.046 -2.415 -64.868 1.00 69.81 234 GLN A O 1
ATOM 1893 N N . LEU A 1 235 ? 43.441 -1.380 -63.715 1.00 64.56 235 LEU A N 1
ATOM 1894 C CA . LEU A 1 235 ? 42.427 -1.381 -64.776 1.00 64.56 235 LEU A CA 1
ATOM 1895 C C . LEU A 1 235 ? 42.686 -0.313 -65.845 1.00 64.56 235 LEU A C 1
ATOM 1897 O O . LEU A 1 235 ? 42.350 -0.525 -67.001 1.00 64.56 235 LEU A O 1
ATOM 1901 N N . SER A 1 236 ? 43.360 0.791 -65.508 1.00 62.81 236 SER A N 1
ATOM 1902 C CA . SER A 1 236 ? 43.857 1.760 -66.500 1.00 62.81 236 SER A CA 1
ATOM 1903 C C . SER A 1 236 ? 44.963 1.194 -67.412 1.00 62.81 236 SER A C 1
ATOM 1905 O O . SER A 1 236 ? 45.397 1.893 -68.324 1.00 62.81 236 SER A O 1
ATOM 1907 N N . MET A 1 237 ? 45.434 -0.034 -67.161 1.00 58.66 237 MET A N 1
ATOM 1908 C CA . MET A 1 237 ? 46.395 -0.769 -67.994 1.00 58.66 237 MET A CA 1
ATOM 1909 C C . MET A 1 237 ? 45.739 -1.863 -68.859 1.00 58.66 237 MET A C 1
ATOM 1911 O O . MET A 1 237 ? 46.439 -2.490 -69.649 1.00 58.66 237 MET A O 1
ATOM 1915 N N . PHE A 1 238 ? 44.432 -2.130 -68.711 1.00 57.47 238 PHE A N 1
ATOM 1916 C CA . PHE A 1 238 ? 43.746 -3.239 -69.386 1.00 57.47 238 PHE A CA 1
ATOM 1917 C C . PHE A 1 238 ? 42.295 -2.896 -69.763 1.00 57.47 238 PHE A C 1
ATOM 1919 O O . PHE A 1 238 ? 41.433 -2.764 -68.894 1.00 57.47 238 PHE A O 1
ATOM 1926 N N . ASP A 1 239 ? 41.974 -2.946 -71.060 1.00 55.56 239 ASP A N 1
ATOM 1927 C CA . ASP A 1 239 ? 40.601 -2.833 -71.599 1.00 55.56 239 ASP A CA 1
ATOM 1928 C C . ASP A 1 239 ? 39.666 -4.017 -71.234 1.00 55.56 239 ASP A C 1
ATOM 1930 O O . ASP A 1 239 ? 38.529 -4.110 -71.692 1.00 55.56 239 ASP A O 1
ATOM 1934 N N . PHE A 1 240 ? 40.105 -4.904 -70.336 1.00 56.47 240 PHE A N 1
ATOM 1935 C CA . PHE A 1 240 ? 39.376 -6.059 -69.788 1.00 56.47 240 PHE A CA 1
ATOM 1936 C C . PHE A 1 240 ? 38.207 -5.675 -68.844 1.00 56.47 240 PHE A C 1
ATOM 1938 O O . PHE A 1 240 ? 37.546 -6.519 -68.240 1.00 56.47 240 PHE A O 1
ATOM 1945 N N . ASN A 1 241 ? 37.964 -4.377 -68.672 1.00 61.31 241 ASN A N 1
ATOM 1946 C CA . ASN A 1 241 ? 37.135 -3.801 -67.614 1.00 61.31 241 ASN A CA 1
ATOM 1947 C C . ASN A 1 241 ? 35.626 -4.108 -67.779 1.00 61.31 241 ASN A C 1
ATOM 1949 O O . ASN A 1 241 ? 34.885 -4.192 -66.801 1.00 61.31 241 ASN A O 1
ATOM 1953 N N . THR A 1 242 ? 35.147 -4.306 -69.012 1.00 60.78 242 THR A N 1
ATOM 1954 C CA . THR A 1 242 ? 33.705 -4.375 -69.327 1.00 60.78 242 THR A CA 1
ATOM 1955 C C . THR A 1 242 ? 32.980 -5.591 -68.749 1.00 60.78 242 THR A C 1
ATOM 1957 O O . THR A 1 242 ? 31.810 -5.458 -68.390 1.00 60.78 242 THR A O 1
ATOM 1960 N N . ASP A 1 243 ? 33.637 -6.746 -68.625 1.00 67.25 243 ASP A N 1
ATOM 1961 C CA . ASP A 1 243 ? 33.031 -7.951 -68.043 1.00 67.25 243 ASP A CA 1
ATOM 1962 C C . ASP A 1 243 ? 33.162 -7.982 -66.516 1.00 67.25 243 ASP A C 1
ATOM 1964 O O . ASP A 1 243 ? 32.179 -8.247 -65.824 1.00 67.25 243 ASP A O 1
ATOM 1968 N N . GLN A 1 244 ? 34.303 -7.551 -65.965 1.00 72.19 244 GLN A N 1
ATOM 1969 C CA . GLN A 1 244 ? 34.456 -7.391 -64.512 1.00 72.19 244 GLN A CA 1
ATOM 1970 C C . GLN A 1 244 ? 33.442 -6.388 -63.930 1.00 72.19 244 GLN A C 1
ATOM 1972 O O . GLN A 1 244 ? 32.924 -6.594 -62.832 1.00 72.19 244 GLN A O 1
ATOM 1977 N N . LEU A 1 245 ? 33.082 -5.334 -64.674 1.00 72.50 245 LEU A N 1
ATOM 1978 C CA . LEU A 1 245 ? 32.016 -4.404 -64.283 1.00 72.50 245 LEU A CA 1
ATOM 1979 C C . LEU A 1 245 ? 30.615 -5.047 -64.282 1.00 72.50 245 LEU A C 1
ATOM 1981 O O . LEU A 1 245 ? 29.782 -4.665 -63.455 1.00 72.50 245 LEU A O 1
ATOM 1985 N N . LYS A 1 246 ? 30.344 -6.039 -65.146 1.00 77.44 246 LYS A N 1
ATOM 1986 C CA . LYS A 1 246 ? 29.087 -6.816 -65.120 1.00 77.44 246 LYS A CA 1
ATOM 1987 C C . LYS A 1 246 ? 29.037 -7.715 -63.886 1.00 77.44 246 LYS A C 1
ATOM 1989 O O . LYS A 1 246 ? 28.030 -7.699 -63.178 1.00 77.44 246 LYS A O 1
ATOM 1994 N N . ASP A 1 247 ? 30.129 -8.416 -63.585 1.00 82.44 247 ASP A N 1
ATOM 1995 C CA . ASP A 1 247 ? 30.236 -9.279 -62.402 1.00 82.44 247 ASP A CA 1
ATOM 1996 C C . ASP A 1 247 ? 30.105 -8.475 -61.103 1.00 82.44 247 ASP A C 1
ATOM 1998 O O . ASP A 1 247 ? 29.328 -8.835 -60.216 1.00 82.44 247 ASP A O 1
ATOM 2002 N N . LEU A 1 248 ? 30.790 -7.330 -61.002 1.00 84.44 248 LEU A N 1
ATOM 2003 C CA . LEU A 1 248 ? 30.663 -6.417 -59.865 1.00 84.44 248 LEU A CA 1
ATOM 2004 C C . LEU A 1 248 ? 29.226 -5.902 -59.708 1.00 84.44 248 LEU A C 1
ATOM 2006 O O . LEU A 1 248 ? 28.706 -5.893 -58.588 1.00 84.44 248 LEU A O 1
ATOM 2010 N N . ARG A 1 249 ? 28.551 -5.532 -60.806 1.00 82.62 249 ARG A N 1
ATOM 2011 C CA . ARG A 1 249 ? 27.132 -5.146 -60.771 1.00 82.62 249 ARG A CA 1
ATOM 2012 C C . ARG A 1 249 ? 26.252 -6.296 -60.270 1.00 82.62 249 ARG A C 1
ATOM 2014 O O . ARG A 1 249 ? 25.455 -6.078 -59.360 1.00 82.62 249 ARG A O 1
ATOM 2021 N N . PHE A 1 250 ? 26.424 -7.509 -60.794 1.00 88.38 250 PHE A N 1
ATOM 2022 C CA . PHE A 1 250 ? 25.659 -8.688 -60.378 1.00 88.38 250 PHE A CA 1
ATOM 2023 C C . PHE A 1 250 ? 25.874 -9.028 -58.892 1.00 88.38 250 PHE A C 1
ATOM 2025 O O . PHE A 1 250 ? 24.914 -9.276 -58.159 1.00 88.38 250 PHE A O 1
ATOM 2032 N N . ILE A 1 251 ? 27.116 -8.959 -58.402 1.00 88.81 251 ILE A N 1
ATOM 2033 C CA . ILE A 1 251 ? 27.457 -9.169 -56.986 1.00 88.81 251 ILE A CA 1
ATOM 2034 C C . ILE A 1 251 ? 26.802 -8.105 -56.091 1.00 88.81 251 ILE A C 1
ATOM 2036 O O . ILE A 1 251 ? 26.293 -8.438 -55.014 1.00 88.81 251 ILE A O 1
ATOM 2040 N N . LEU A 1 252 ? 26.790 -6.838 -56.520 1.00 89.25 252 LEU A N 1
ATOM 2041 C CA . LEU A 1 252 ? 26.145 -5.740 -55.796 1.00 89.25 252 LEU A CA 1
ATOM 2042 C C . LEU A 1 252 ? 24.618 -5.881 -55.777 1.00 89.25 252 LEU A C 1
ATOM 2044 O O . LEU A 1 252 ? 24.023 -5.738 -54.709 1.00 89.25 252 LEU A O 1
ATOM 2048 N N . GLU A 1 253 ? 23.991 -6.228 -56.900 1.00 90.81 253 GLU A N 1
ATOM 2049 C CA . GLU A 1 253 ? 22.544 -6.461 -56.991 1.00 90.81 253 GLU A CA 1
ATOM 2050 C C . GLU A 1 253 ? 22.122 -7.666 -56.142 1.00 90.81 253 GLU A C 1
ATOM 2052 O O . GLU A 1 253 ? 21.234 -7.540 -55.299 1.00 90.81 253 GLU A O 1
ATOM 2057 N N . ALA A 1 254 ? 22.835 -8.793 -56.223 1.00 90.75 254 ALA A N 1
ATOM 2058 C CA . ALA A 1 254 ? 22.578 -9.961 -55.380 1.00 90.75 254 ALA A CA 1
ATOM 2059 C C . ALA A 1 254 ? 22.811 -9.678 -53.877 1.00 90.75 254 ALA A C 1
ATOM 2061 O O . ALA A 1 254 ? 22.144 -10.256 -53.013 1.00 90.75 254 ALA A O 1
ATOM 2062 N N . ARG A 1 255 ? 23.741 -8.776 -53.525 1.00 90.50 255 ARG A N 1
ATOM 2063 C CA . ARG A 1 255 ? 23.952 -8.317 -52.139 1.00 90.50 255 ARG A CA 1
ATOM 2064 C C . ARG A 1 255 ? 22.830 -7.388 -51.668 1.00 90.50 255 ARG A C 1
ATOM 2066 O O . ARG A 1 255 ? 22.370 -7.542 -50.534 1.00 90.50 255 ARG A O 1
ATOM 2073 N N . ALA A 1 256 ? 22.387 -6.460 -52.514 1.00 89.62 256 ALA A N 1
ATOM 2074 C CA . ALA A 1 256 ? 21.265 -5.570 -52.238 1.00 89.62 256 ALA A CA 1
ATOM 2075 C C . ALA A 1 256 ? 19.959 -6.360 -52.077 1.00 89.62 256 ALA A C 1
ATOM 2077 O O . ALA A 1 256 ? 19.205 -6.110 -51.137 1.00 89.62 256 ALA A O 1
ATOM 2078 N N . GLU A 1 257 ? 19.733 -7.374 -52.915 1.00 93.62 257 GLU A N 1
ATOM 2079 C CA . GLU A 1 257 ? 18.559 -8.234 -52.826 1.00 93.62 257 GLU A CA 1
ATOM 2080 C C . GLU A 1 257 ? 18.562 -9.073 -51.542 1.00 93.62 257 GLU A C 1
ATOM 2082 O O . GLU A 1 257 ? 17.566 -9.077 -50.819 1.00 93.62 257 GLU A O 1
ATOM 2087 N N . ARG A 1 258 ? 19.689 -9.713 -51.181 1.00 94.12 258 ARG A N 1
ATOM 2088 C CA . ARG A 1 258 ? 19.817 -10.413 -49.887 1.00 94.12 258 ARG A CA 1
ATOM 2089 C C . ARG A 1 258 ? 19.525 -9.476 -48.712 1.00 94.12 258 ARG A C 1
ATOM 2091 O O . ARG A 1 258 ? 18.742 -9.832 -47.834 1.00 94.12 258 ARG A O 1
ATOM 2098 N N . PHE A 1 259 ? 20.081 -8.262 -48.721 1.00 94.00 259 PHE A N 1
ATOM 2099 C CA . PHE A 1 259 ? 19.803 -7.260 -47.689 1.00 94.00 259 PHE A CA 1
ATOM 2100 C C . PHE A 1 259 ? 18.320 -6.856 -47.651 1.00 94.00 259 PHE A C 1
ATOM 2102 O O . PHE A 1 259 ? 17.747 -6.765 -46.565 1.00 94.00 259 PHE A O 1
ATOM 2109 N N . HIS A 1 260 ? 17.677 -6.661 -48.806 1.00 94.06 260 HIS A N 1
ATOM 2110 C CA . HIS A 1 260 ? 16.251 -6.347 -48.889 1.00 94.06 260 HIS A CA 1
ATOM 2111 C C . HIS A 1 260 ? 15.378 -7.496 -48.366 1.00 94.06 260 HIS A C 1
ATOM 2113 O O . HIS A 1 260 ? 14.524 -7.258 -47.512 1.00 94.06 260 HIS A O 1
ATOM 2119 N N . ARG A 1 261 ? 15.636 -8.740 -48.796 1.00 95.50 261 ARG A N 1
ATOM 2120 C CA . ARG A 1 261 ? 14.944 -9.949 -48.319 1.00 95.50 261 ARG A CA 1
ATOM 2121 C C . ARG A 1 261 ? 15.036 -10.058 -46.792 1.00 95.50 261 ARG A C 1
ATOM 2123 O O . ARG A 1 261 ? 13.998 -10.081 -46.135 1.00 95.50 261 ARG A O 1
ATOM 2130 N N . THR A 1 262 ? 16.237 -10.000 -46.208 1.00 95.38 262 THR A N 1
ATOM 2131 C CA . THR A 1 262 ? 16.427 -10.065 -44.744 1.00 95.38 262 THR A CA 1
ATOM 2132 C C . THR A 1 262 ? 15.789 -8.880 -44.006 1.00 95.38 262 THR A C 1
ATOM 2134 O O . THR A 1 262 ? 15.191 -9.061 -42.945 1.00 95.38 262 THR A O 1
ATOM 2137 N N . ARG A 1 263 ? 15.870 -7.658 -44.551 1.00 95.88 263 ARG A N 1
ATOM 2138 C CA . ARG A 1 263 ? 15.258 -6.453 -43.959 1.00 95.88 263 ARG A CA 1
ATOM 2139 C C . ARG A 1 263 ? 13.731 -6.538 -43.940 1.00 95.88 263 ARG A C 1
ATOM 2141 O O . ARG A 1 263 ? 13.122 -6.161 -42.941 1.00 95.88 263 ARG A O 1
ATOM 2148 N N . THR A 1 264 ? 13.126 -7.032 -45.015 1.00 96.12 264 THR A N 1
ATOM 2149 C CA . THR A 1 264 ? 11.671 -7.174 -45.145 1.00 96.12 264 THR A CA 1
ATOM 2150 C C . THR A 1 264 ? 11.153 -8.360 -44.331 1.00 96.12 264 THR A C 1
ATOM 2152 O O . THR A 1 264 ? 10.185 -8.190 -43.596 1.00 96.12 264 THR A O 1
ATOM 2155 N N . GLN A 1 265 ? 11.858 -9.498 -44.318 1.00 97.12 265 GLN A N 1
ATOM 2156 C CA . GLN A 1 265 ? 11.590 -10.598 -43.381 1.00 97.12 265 GLN A CA 1
ATOM 2157 C C . GLN A 1 265 ? 11.617 -10.112 -41.928 1.00 97.12 265 GLN A C 1
ATOM 2159 O O . GLN A 1 265 ? 10.653 -10.324 -41.201 1.00 97.12 265 GLN A O 1
ATOM 2164 N N . ARG A 1 266 ? 12.668 -9.390 -41.504 1.00 96.50 266 ARG A N 1
ATOM 2165 C CA . ARG A 1 266 ? 12.753 -8.858 -40.134 1.00 96.50 266 ARG A CA 1
ATOM 2166 C C . ARG A 1 266 ? 11.608 -7.896 -39.803 1.00 96.50 266 ARG A C 1
ATOM 2168 O O . ARG A 1 266 ? 11.117 -7.942 -38.684 1.00 96.50 266 ARG A O 1
ATOM 2175 N N . LYS A 1 267 ? 11.169 -7.048 -40.743 1.00 96.94 267 LYS A N 1
ATOM 2176 C CA . LYS A 1 267 ? 9.984 -6.192 -40.546 1.00 96.94 267 LYS A CA 1
ATOM 2177 C C . LYS A 1 267 ? 8.718 -7.016 -40.298 1.00 96.94 267 LYS A C 1
ATOM 2179 O O . LYS A 1 267 ? 7.996 -6.715 -39.358 1.00 96.94 267 LYS A O 1
ATOM 2184 N N . VAL A 1 268 ? 8.468 -8.036 -41.122 1.00 97.62 268 VAL A N 1
ATOM 2185 C CA . VAL A 1 268 ? 7.281 -8.898 -40.997 1.00 97.62 268 VAL A CA 1
ATOM 2186 C C . VAL A 1 268 ? 7.328 -9.704 -39.698 1.00 97.62 268 VAL A C 1
ATOM 2188 O O . VAL A 1 268 ? 6.337 -9.739 -38.983 1.00 97.62 268 VAL A O 1
ATOM 2191 N N . PHE A 1 269 ? 8.481 -10.276 -39.333 1.00 98.06 269 PHE A N 1
ATOM 2192 C CA . PHE A 1 269 ? 8.633 -10.979 -38.056 1.00 98.06 269 PHE A CA 1
ATOM 2193 C C . PHE A 1 269 ? 8.453 -10.064 -36.840 1.00 98.06 269 PHE A C 1
ATOM 2195 O O . PHE A 1 269 ? 7.826 -10.497 -35.882 1.00 98.06 269 PHE A O 1
ATOM 2202 N N . MET A 1 270 ? 8.943 -8.817 -36.872 1.00 97.38 270 MET A N 1
ATOM 2203 C CA . MET A 1 270 ? 8.645 -7.850 -35.807 1.00 97.38 270 MET A CA 1
ATOM 2204 C C . MET A 1 270 ? 7.142 -7.575 -35.729 1.00 97.38 270 MET A C 1
ATOM 2206 O O . MET A 1 270 ? 6.562 -7.831 -34.689 1.00 97.38 270 MET A O 1
ATOM 2210 N N . ALA A 1 271 ? 6.491 -7.193 -36.832 1.00 97.31 271 ALA A N 1
ATOM 2211 C CA . ALA A 1 271 ? 5.056 -6.893 -36.830 1.00 97.31 271 ALA A CA 1
ATOM 2212 C C . ALA A 1 271 ? 4.179 -8.083 -36.382 1.00 97.31 271 ALA A C 1
ATOM 2214 O O . ALA A 1 271 ? 3.161 -7.882 -35.727 1.00 97.31 271 ALA A O 1
ATOM 2215 N N . LEU A 1 272 ? 4.579 -9.322 -36.699 1.00 97.94 272 LEU A N 1
ATOM 2216 C CA . LEU A 1 272 ? 3.924 -10.532 -36.192 1.00 97.94 272 LEU A CA 1
ATOM 2217 C C . LEU A 1 272 ? 4.153 -10.727 -34.686 1.00 97.94 272 LEU A C 1
ATOM 2219 O O . LEU A 1 272 ? 3.210 -11.069 -33.979 1.00 97.94 272 LEU A O 1
ATOM 2223 N N . LEU A 1 273 ? 5.373 -10.503 -34.185 1.00 97.94 273 LEU A N 1
ATOM 2224 C CA . LEU A 1 273 ? 5.659 -10.555 -32.749 1.00 97.94 273 LEU A CA 1
ATOM 2225 C C . LEU A 1 273 ? 4.869 -9.477 -32.001 1.00 97.94 273 LEU A C 1
ATOM 2227 O O . LEU A 1 273 ? 4.153 -9.816 -31.063 1.00 97.94 273 LEU A O 1
ATOM 2231 N N . ASP A 1 274 ? 4.940 -8.229 -32.462 1.00 97.12 274 ASP A N 1
ATOM 2232 C CA . ASP A 1 274 ? 4.234 -7.074 -31.908 1.00 97.12 274 ASP A CA 1
ATOM 2233 C C . ASP A 1 274 ? 2.726 -7.382 -31.811 1.00 97.12 274 ASP A C 1
ATOM 2235 O O . ASP A 1 274 ? 2.178 -7.399 -30.706 1.00 97.12 274 ASP A O 1
ATOM 2239 N N . HIS A 1 275 ? 2.093 -7.812 -32.912 1.00 97.38 275 HIS A N 1
ATOM 2240 C CA . HIS A 1 275 ? 0.692 -8.255 -32.929 1.00 97.38 275 HIS A CA 1
ATOM 2241 C C . HIS A 1 275 ? 0.411 -9.405 -31.941 1.00 97.38 275 HIS A C 1
ATOM 2243 O O . HIS A 1 275 ? -0.556 -9.343 -31.188 1.00 97.38 275 HIS A O 1
ATOM 2249 N N . THR A 1 276 ? 1.267 -10.434 -31.854 1.00 98.00 276 THR A N 1
ATOM 2250 C CA . THR A 1 276 ? 1.074 -11.515 -30.860 1.00 98.00 276 THR A CA 1
ATOM 2251 C C . THR A 1 276 ? 1.258 -11.054 -29.410 1.00 98.00 276 THR A C 1
ATOM 2253 O O . THR A 1 276 ? 0.734 -11.701 -28.503 1.00 98.00 276 THR A O 1
ATOM 2256 N N . THR A 1 277 ? 1.973 -9.951 -29.155 1.00 97.06 277 THR A N 1
ATOM 2257 C CA . THR A 1 277 ? 2.014 -9.338 -27.818 1.00 97.06 277 THR A CA 1
ATOM 2258 C C . THR A 1 277 ? 0.761 -8.517 -27.537 1.00 97.06 277 THR A C 1
ATOM 2260 O O . THR A 1 277 ? 0.212 -8.644 -26.445 1.00 97.06 277 THR A O 1
ATOM 2263 N N . GLU A 1 278 ? 0.253 -7.771 -28.521 1.00 97.62 278 GLU A N 1
ATOM 2264 C CA . GLU A 1 278 ? -1.012 -7.035 -28.424 1.00 97.62 278 GLU A CA 1
ATOM 2265 C C . GLU A 1 278 ? -2.187 -7.986 -28.154 1.00 97.62 278 GLU A C 1
ATOM 2267 O O . GLU A 1 278 ? -2.889 -7.800 -27.165 1.00 97.62 278 GLU A O 1
ATOM 2272 N N . GLU A 1 279 ? -2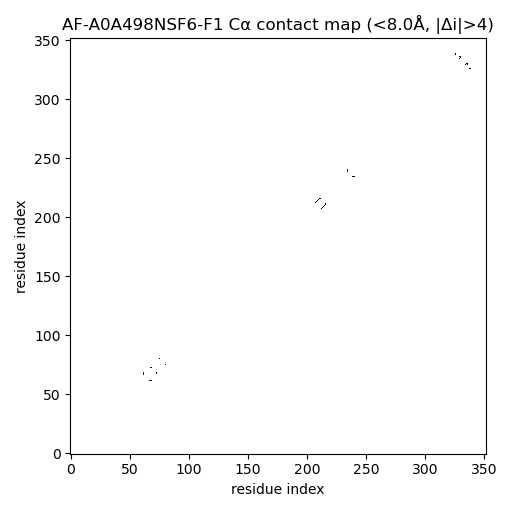.336 -9.067 -28.929 1.00 97.06 279 GLU A N 1
ATOM 2273 C CA . GLU A 1 279 ? -3.380 -10.089 -28.727 1.00 97.06 279 GLU A CA 1
ATOM 2274 C C . GLU A 1 279 ? -3.293 -10.776 -27.354 1.00 97.06 279 GLU A C 1
ATOM 2276 O O . GLU A 1 279 ? -4.307 -11.129 -26.754 1.00 97.06 279 GLU A O 1
ATOM 2281 N N . ARG A 1 280 ? -2.085 -10.950 -26.802 1.00 97.25 280 ARG A N 1
ATOM 2282 C CA . ARG A 1 280 ? -1.919 -11.495 -25.444 1.00 97.25 280 ARG A CA 1
ATOM 2283 C C . ARG A 1 280 ? -2.286 -10.491 -24.357 1.00 97.25 280 ARG A C 1
ATOM 2285 O O . ARG A 1 280 ? -2.814 -10.903 -23.325 1.00 97.25 280 ARG A O 1
ATOM 2292 N N . ILE A 1 281 ? -2.018 -9.204 -24.574 1.00 97.19 281 ILE A N 1
ATOM 2293 C CA . ILE A 1 281 ? -2.418 -8.133 -23.657 1.00 97.19 281 ILE A CA 1
ATOM 2294 C C . ILE A 1 281 ? -3.940 -7.973 -23.690 1.00 97.19 281 ILE A C 1
ATOM 2296 O O . ILE A 1 281 ? -4.555 -7.984 -22.629 1.00 97.19 281 ILE A O 1
ATOM 2300 N N . THR A 1 282 ? -4.568 -7.918 -24.871 1.00 97.38 282 THR A N 1
ATOM 2301 C CA . THR A 1 282 ? -6.032 -7.803 -25.003 1.00 97.38 282 THR A CA 1
ATOM 2302 C C . THR A 1 282 ? -6.764 -9.040 -24.478 1.00 97.38 282 THR A C 1
ATOM 2304 O O . THR A 1 282 ? -7.818 -8.895 -23.858 1.00 97.38 282 THR A O 1
ATOM 2307 N N . ALA A 1 283 ? -6.211 -10.247 -24.653 1.00 97.19 283 ALA A N 1
ATOM 2308 C CA . ALA A 1 283 ? -6.748 -11.465 -24.046 1.00 97.19 283 ALA A CA 1
ATOM 2309 C C . ALA A 1 283 ? -6.739 -11.396 -22.509 1.00 97.19 283 ALA A C 1
ATOM 2311 O O . ALA A 1 283 ? -7.768 -11.667 -21.891 1.00 97.19 283 ALA A O 1
ATOM 2312 N N . TRP A 1 284 ? -5.625 -10.974 -21.898 1.00 97.50 284 TRP A N 1
ATOM 2313 C CA . TRP A 1 284 ? -5.519 -10.810 -20.443 1.00 97.50 284 TRP A CA 1
ATOM 2314 C C . TRP A 1 284 ? -6.455 -9.713 -19.909 1.00 97.50 284 TRP A C 1
ATOM 2316 O O . TRP A 1 284 ? -7.189 -9.932 -18.949 1.00 97.50 284 TRP A O 1
ATOM 2326 N N . ASP A 1 285 ? -6.520 -8.571 -20.592 1.00 97.62 285 ASP A N 1
ATOM 2327 C CA . ASP A 1 285 ? -7.476 -7.484 -20.340 1.00 97.62 285 ASP A CA 1
ATOM 2328 C C . ASP A 1 285 ? -8.937 -7.982 -20.337 1.00 97.62 285 ASP A C 1
ATOM 2330 O O . ASP A 1 285 ? -9.756 -7.585 -19.504 1.00 97.62 285 ASP A O 1
ATOM 2334 N N . ASN A 1 286 ? -9.283 -8.859 -21.283 1.00 97.69 286 ASN A N 1
ATOM 2335 C CA . ASN A 1 286 ? -10.620 -9.437 -21.405 1.00 97.69 286 ASN A CA 1
ATOM 2336 C C . ASN A 1 286 ? -10.897 -10.509 -20.341 1.00 97.69 286 ASN A C 1
ATOM 2338 O O . ASN A 1 286 ? -12.025 -10.591 -19.852 1.00 97.69 286 ASN A O 1
ATOM 2342 N N . GLU A 1 287 ? -9.887 -11.281 -19.940 1.00 97.44 287 GLU A N 1
ATOM 2343 C CA . GLU A 1 287 ? -9.960 -12.212 -18.812 1.00 97.44 287 GLU A CA 1
ATOM 2344 C C . GLU A 1 287 ? -10.205 -11.456 -17.496 1.00 97.44 287 GLU A C 1
ATOM 2346 O O . GLU A 1 287 ? -11.166 -11.762 -16.792 1.00 97.44 287 GLU A O 1
ATOM 2351 N N . GLN A 1 288 ? -9.459 -10.379 -17.225 1.00 96.31 288 GLN A N 1
ATOM 2352 C CA . GLN A 1 288 ? -9.683 -9.513 -16.058 1.00 96.31 288 GLN A CA 1
ATOM 2353 C C . GLN A 1 288 ? -11.099 -8.903 -16.045 1.00 96.31 288 GLN A C 1
ATOM 2355 O O . GLN A 1 288 ? -11.801 -8.981 -15.034 1.00 96.31 288 GLN A O 1
ATOM 2360 N N . ARG A 1 289 ? -11.598 -8.390 -17.181 1.00 96.31 289 ARG A N 1
ATOM 2361 C CA . ARG A 1 289 ? -13.000 -7.923 -17.305 1.00 96.31 289 ARG A CA 1
ATOM 2362 C C . ARG A 1 289 ? -14.020 -9.038 -17.043 1.00 96.31 289 ARG A C 1
ATOM 2364 O O . ARG A 1 289 ? -15.089 -8.779 -16.482 1.00 96.31 289 ARG A O 1
ATOM 2371 N N . ALA A 1 290 ? -13.718 -10.276 -17.437 1.00 96.88 290 ALA A N 1
ATOM 2372 C CA . ALA A 1 290 ? -14.567 -11.433 -17.167 1.00 96.88 290 ALA A CA 1
ATOM 2373 C C . ALA A 1 290 ? -14.551 -11.826 -15.677 1.00 96.88 290 ALA A C 1
ATOM 2375 O O . ALA A 1 290 ? -15.610 -12.141 -15.128 1.00 96.88 290 ALA A O 1
ATOM 2376 N N . GLU A 1 291 ? -13.404 -11.737 -14.997 1.00 97.12 291 GLU A N 1
ATOM 2377 C CA . GLU A 1 291 ? -13.273 -11.929 -13.545 1.00 97.12 291 GLU A CA 1
ATOM 2378 C C . GLU A 1 291 ? -14.023 -10.849 -12.746 1.00 97.12 291 GLU A C 1
ATOM 2380 O O . GLU A 1 291 ? -14.771 -11.173 -11.814 1.00 97.12 291 GLU A O 1
ATOM 2385 N N . GLU A 1 292 ? -13.936 -9.577 -13.145 1.00 97.38 292 GLU A N 1
ATOM 2386 C CA . GLU A 1 292 ? -14.751 -8.488 -12.587 1.00 97.38 292 GLU A CA 1
ATOM 2387 C C . GLU A 1 292 ? -16.253 -8.752 -12.773 1.00 97.38 292 GLU A C 1
ATOM 2389 O O . GLU A 1 292 ? -17.051 -8.632 -11.836 1.00 97.38 292 GLU A O 1
ATOM 2394 N N . HIS A 1 293 ? -16.671 -9.171 -13.971 1.00 97.12 293 HIS A N 1
ATOM 2395 C CA . HIS A 1 293 ? -18.064 -9.537 -14.226 1.00 97.12 293 HIS A CA 1
ATOM 2396 C C . HIS A 1 293 ? -18.510 -10.755 -13.403 1.00 97.12 293 HIS A C 1
ATOM 2398 O O . HIS A 1 293 ? -19.643 -10.775 -12.909 1.00 97.12 293 HIS A O 1
ATOM 2404 N N . ASN A 1 294 ? -17.640 -11.749 -13.212 1.00 96.75 294 ASN A N 1
ATOM 2405 C CA . ASN A 1 294 ? -17.924 -12.945 -12.425 1.00 96.75 294 ASN A CA 1
ATOM 2406 C C . ASN A 1 294 ? -18.026 -12.630 -10.924 1.00 96.75 294 ASN A C 1
ATOM 2408 O O . ASN A 1 294 ? -19.016 -12.995 -10.291 1.00 96.75 294 ASN A O 1
ATOM 2412 N N . SER A 1 295 ? -17.081 -11.877 -10.361 1.00 96.50 295 SER A N 1
ATOM 2413 C CA . SER A 1 295 ? -17.118 -11.436 -8.959 1.00 96.50 295 SER A CA 1
ATOM 2414 C C . SER A 1 295 ? -18.338 -10.548 -8.681 1.00 96.50 295 SER A C 1
ATOM 2416 O O . SER A 1 295 ? -19.091 -10.803 -7.739 1.00 96.50 295 SER A O 1
ATOM 2418 N N . ARG A 1 296 ? -18.655 -9.592 -9.567 1.00 96.75 296 ARG A N 1
ATOM 2419 C CA . ARG A 1 296 ? -19.875 -8.768 -9.489 1.00 96.75 296 ARG A CA 1
ATOM 2420 C C . ARG A 1 296 ? -21.158 -9.605 -9.590 1.00 96.75 296 ARG A C 1
ATOM 2422 O O . ARG A 1 296 ? -22.147 -9.296 -8.921 1.00 96.75 296 ARG A O 1
ATOM 2429 N N . LYS A 1 297 ? -21.165 -10.676 -10.393 1.00 97.31 297 LYS A N 1
ATOM 2430 C CA . LYS A 1 297 ? -22.270 -11.651 -10.499 1.00 97.31 297 LYS A CA 1
ATOM 2431 C C . LYS A 1 297 ? -22.390 -12.511 -9.235 1.00 97.31 297 LYS A C 1
ATOM 2433 O O . LYS A 1 297 ? -23.508 -12.717 -8.760 1.00 97.31 297 LYS A O 1
ATOM 2438 N N . ALA A 1 298 ? -21.272 -12.948 -8.656 1.00 97.00 298 ALA A N 1
ATOM 2439 C CA . ALA A 1 298 ? -21.221 -13.688 -7.400 1.00 97.00 298 ALA A CA 1
ATOM 2440 C C . ALA A 1 298 ? -21.749 -12.839 -6.234 1.00 97.00 298 ALA A C 1
ATOM 2442 O O . ALA A 1 298 ? -22.690 -13.261 -5.566 1.00 97.00 298 ALA A O 1
ATOM 2443 N N . VAL A 1 299 ? -21.263 -11.604 -6.060 1.00 97.38 299 VAL A N 1
ATOM 2444 C CA . VAL A 1 299 ? -21.756 -10.661 -5.037 1.00 97.38 299 VAL A CA 1
ATOM 2445 C C . VAL A 1 299 ? -23.257 -10.396 -5.201 1.00 97.38 299 VAL A C 1
ATOM 2447 O O . VAL A 1 299 ? -24.002 -10.491 -4.226 1.00 97.38 299 VAL A O 1
ATOM 2450 N N . LYS A 1 300 ? -23.747 -10.161 -6.430 1.00 96.75 300 LYS A N 1
ATOM 2451 C CA . LYS A 1 300 ? -25.193 -10.032 -6.705 1.00 96.75 300 LYS A CA 1
ATOM 2452 C C . LYS A 1 300 ? -25.984 -11.283 -6.294 1.00 96.75 300 LYS A C 1
ATOM 2454 O O . LYS A 1 300 ? -27.048 -11.145 -5.688 1.00 96.75 300 LYS A O 1
ATOM 2459 N N . LYS A 1 301 ? -25.479 -12.489 -6.587 1.00 96.94 301 LYS A N 1
ATOM 2460 C CA . LYS A 1 301 ? -26.112 -13.768 -6.211 1.00 96.94 301 LYS A CA 1
ATOM 2461 C C . LYS A 1 301 ? -26.122 -13.967 -4.691 1.00 96.94 301 LYS A C 1
ATOM 2463 O O . LYS A 1 301 ? -27.167 -14.303 -4.138 1.00 96.94 301 LYS A O 1
ATOM 2468 N N . CYS A 1 302 ? -25.008 -13.696 -4.013 1.00 95.56 302 CYS A N 1
ATOM 2469 C CA . CYS A 1 302 ? -24.898 -13.767 -2.556 1.00 95.56 302 CYS A CA 1
ATOM 2470 C C . CYS A 1 302 ? -25.833 -12.764 -1.868 1.00 95.56 302 CYS A C 1
ATOM 2472 O O . CYS A 1 302 ? -26.553 -13.143 -0.950 1.00 95.56 302 CYS A O 1
ATOM 2474 N N . PHE A 1 303 ? -25.922 -11.521 -2.353 1.00 96.81 303 PHE A N 1
ATOM 2475 C CA . PHE A 1 303 ? -26.835 -10.512 -1.805 1.00 96.81 303 PHE A CA 1
ATOM 2476 C C . PHE A 1 303 ? -28.320 -10.816 -2.085 1.00 96.81 303 PHE A C 1
ATOM 2478 O O . PHE A 1 303 ? -29.190 -10.477 -1.282 1.00 96.81 303 PHE A O 1
ATOM 2485 N N . ALA A 1 304 ? -28.644 -11.484 -3.197 1.00 96.75 304 ALA A N 1
ATOM 2486 C CA . ALA A 1 304 ? -29.988 -12.017 -3.434 1.00 96.75 304 ALA A CA 1
ATOM 2487 C C . ALA A 1 304 ? -30.319 -13.175 -2.470 1.00 96.75 304 ALA A C 1
ATOM 2489 O O . ALA A 1 304 ? -31.399 -13.189 -1.879 1.00 96.75 304 ALA A O 1
ATOM 2490 N N . GLY A 1 305 ? -29.374 -14.096 -2.248 1.00 96.25 305 GLY A N 1
ATOM 2491 C CA . GLY A 1 305 ? -29.499 -15.171 -1.258 1.00 96.25 305 GLY A CA 1
ATOM 2492 C C . GLY A 1 305 ? -29.663 -14.641 0.169 1.00 96.25 305 GLY A C 1
ATOM 2493 O O . GLY A 1 305 ? -30.583 -15.050 0.870 1.00 96.25 305 GLY A O 1
ATOM 2494 N N . TRP A 1 306 ? -28.846 -13.663 0.567 1.00 95.88 306 TRP A N 1
ATOM 2495 C CA . TRP A 1 306 ? -28.918 -13.003 1.872 1.00 95.88 306 TRP A CA 1
ATOM 2496 C C . TRP A 1 306 ? -30.244 -12.261 2.081 1.00 95.88 306 TRP A C 1
ATOM 2498 O O . TRP A 1 306 ? -30.856 -12.407 3.132 1.00 95.88 306 TRP A O 1
ATOM 2508 N N . ARG A 1 307 ? -30.774 -11.560 1.067 1.00 96.31 307 ARG A N 1
ATOM 2509 C CA . ARG A 1 307 ? -32.122 -10.962 1.155 1.00 96.31 307 ARG A CA 1
ATOM 2510 C C . ARG A 1 307 ? -33.246 -12.002 1.259 1.00 96.31 307 ARG A C 1
ATOM 2512 O O . ARG A 1 307 ? -34.280 -11.704 1.850 1.00 96.31 307 ARG A O 1
ATOM 2519 N N . ARG A 1 308 ? -33.053 -13.223 0.744 1.00 95.06 308 ARG A N 1
ATOM 2520 C CA . ARG A 1 308 ? -33.992 -14.346 0.934 1.00 95.06 308 ARG A CA 1
ATOM 2521 C C . ARG A 1 308 ? -33.813 -15.051 2.290 1.00 95.06 308 ARG A C 1
ATOM 2523 O O . ARG A 1 308 ? -34.765 -15.655 2.782 1.00 95.06 308 ARG A O 1
ATOM 2530 N N . LEU A 1 309 ? -32.635 -14.968 2.913 1.00 94.88 309 LEU A N 1
ATOM 2531 C CA . LEU A 1 309 ? -32.282 -15.702 4.135 1.00 94.88 309 LEU A CA 1
ATOM 2532 C C . LEU A 1 309 ? -33.295 -15.525 5.290 1.00 94.88 309 LEU A C 1
ATOM 2534 O O . LEU A 1 309 ? -33.676 -16.545 5.860 1.00 94.88 309 LEU A O 1
ATOM 2538 N N . PRO A 1 310 ? -33.833 -14.325 5.605 1.00 95.69 310 PRO A N 1
ATOM 2539 C CA . PRO A 1 310 ? -34.850 -14.176 6.652 1.00 95.69 310 PRO A CA 1
ATOM 2540 C C . PRO A 1 310 ? -36.167 -14.911 6.368 1.00 95.69 310 PRO A C 1
ATOM 2542 O O . PRO A 1 310 ? -36.883 -15.248 7.307 1.00 95.69 310 PRO A O 1
ATOM 2545 N N . VAL A 1 311 ? -36.504 -15.154 5.095 1.00 94.94 311 VAL A N 1
ATOM 2546 C CA . VAL A 1 311 ? -37.669 -15.965 4.705 1.00 94.94 311 VAL A CA 1
ATOM 2547 C C . VAL A 1 311 ? -37.350 -17.442 4.920 1.00 94.94 311 VAL A C 1
ATOM 2549 O O . VAL A 1 311 ? -38.071 -18.122 5.643 1.00 94.94 311 VAL A O 1
ATOM 2552 N N . VAL A 1 312 ? -36.211 -17.904 4.390 1.00 94.25 312 VAL A N 1
ATOM 2553 C CA . VAL A 1 312 ? -35.758 -19.300 4.524 1.00 94.25 312 VAL A CA 1
ATOM 2554 C C . VAL A 1 312 ? -35.620 -19.701 5.994 1.00 94.25 312 VAL A C 1
ATOM 2556 O O . VAL A 1 312 ? -36.057 -20.784 6.354 1.00 94.25 312 VAL A O 1
ATOM 2559 N N . LEU A 1 313 ? -35.099 -18.826 6.861 1.00 94.25 313 LEU A N 1
ATOM 2560 C CA . LEU A 1 313 ? -34.976 -19.076 8.303 1.00 94.25 313 LEU A CA 1
ATOM 2561 C C . LEU A 1 313 ? -36.327 -19.182 9.035 1.00 94.25 313 LEU A C 1
ATOM 2563 O O . LEU A 1 313 ? -36.394 -19.840 10.071 1.00 94.25 313 LEU A O 1
ATOM 2567 N N . ARG A 1 314 ? -37.407 -18.566 8.531 1.00 94.38 314 ARG A N 1
ATOM 2568 C CA . ARG A 1 314 ? -38.762 -18.781 9.078 1.00 94.38 314 ARG A CA 1
ATOM 2569 C C . ARG A 1 314 ? -39.318 -20.128 8.633 1.00 94.38 314 ARG A C 1
ATOM 2571 O O . ARG A 1 314 ? -39.686 -20.934 9.482 1.00 94.38 314 ARG A O 1
ATOM 2578 N N . GLU A 1 315 ? -39.246 -20.420 7.334 1.00 95.56 315 GLU A N 1
ATOM 2579 C CA . GLU A 1 315 ? -39.634 -21.729 6.795 1.00 95.56 315 GLU A CA 1
ATOM 2580 C C . GLU A 1 315 ? -38.841 -22.886 7.451 1.00 95.56 315 GLU A C 1
ATOM 2582 O O . GLU A 1 315 ? -39.354 -23.989 7.622 1.00 95.56 315 GLU A O 1
ATOM 2587 N N . GLU A 1 316 ? -37.563 -22.673 7.786 1.00 92.94 316 GLU A N 1
ATOM 2588 C CA . GLU A 1 316 ? -36.691 -23.654 8.445 1.00 92.94 316 GLU A CA 1
ATOM 2589 C C . GLU A 1 316 ? -37.132 -23.895 9.895 1.00 92.94 316 GLU A C 1
ATOM 2591 O O . GLU A 1 316 ? -37.394 -25.045 10.246 1.00 92.94 316 GLU A O 1
ATOM 2596 N N . LYS A 1 317 ? -37.398 -22.836 10.674 1.00 93.06 317 LYS A N 1
ATOM 2597 C CA . LYS A 1 317 ? -38.019 -22.952 12.005 1.00 93.06 317 LYS A CA 1
ATOM 2598 C C . LYS A 1 317 ? -39.375 -23.659 11.965 1.00 93.06 317 LYS A C 1
ATOM 2600 O O . LYS A 1 317 ? -39.662 -24.462 12.844 1.00 93.06 317 LYS A O 1
ATOM 2605 N N . GLU A 1 318 ? -40.194 -23.439 10.939 1.00 96.31 318 GLU A N 1
ATOM 2606 C CA . GLU A 1 318 ? -41.456 -24.170 10.743 1.00 96.31 318 GLU A CA 1
ATOM 2607 C C . GLU A 1 318 ? -41.239 -25.648 10.367 1.00 96.31 318 GLU A C 1
ATOM 2609 O O . GLU A 1 318 ? -42.051 -26.510 10.714 1.00 96.31 318 GLU A O 1
ATOM 2614 N N . ARG A 1 319 ? -40.164 -25.978 9.637 1.00 95.81 319 ARG A N 1
ATOM 2615 C CA . ARG A 1 319 ? -39.753 -27.369 9.361 1.00 95.81 319 ARG A CA 1
ATOM 2616 C C . ARG A 1 319 ? -39.182 -28.037 10.608 1.00 95.81 319 ARG A C 1
ATOM 2618 O O . ARG A 1 319 ? -39.405 -29.229 10.800 1.00 95.81 319 ARG A O 1
ATOM 2625 N N . GLU A 1 320 ? -38.438 -27.324 11.452 1.00 92.81 320 GLU A N 1
ATOM 2626 C CA . GLU A 1 320 ? -37.990 -27.854 12.742 1.00 92.81 320 GLU A CA 1
ATOM 2627 C C . GLU A 1 320 ? -39.152 -28.007 13.725 1.00 92.81 320 GLU A C 1
ATOM 2629 O O . GLU A 1 320 ? -39.301 -29.092 14.264 1.00 92.81 320 GLU A O 1
ATOM 2634 N N . ALA A 1 321 ? -40.049 -27.030 13.875 1.00 93.75 321 ALA A N 1
ATOM 2635 C CA . ALA A 1 321 ? -41.228 -27.152 14.738 1.00 93.75 321 ALA A CA 1
ATOM 2636 C C . ALA A 1 321 ? -42.093 -28.378 14.385 1.00 93.75 321 ALA A C 1
ATOM 2638 O O . ALA A 1 321 ? -42.539 -29.096 15.277 1.00 93.75 321 ALA A O 1
ATOM 2639 N N . ARG A 1 322 ? -42.264 -28.684 13.089 1.00 95.94 322 ARG A N 1
ATOM 2640 C CA . ARG A 1 322 ? -42.918 -29.925 12.628 1.00 95.94 322 ARG A CA 1
ATOM 2641 C C . ARG A 1 322 ? -42.122 -31.188 12.979 1.00 95.94 322 ARG A C 1
ATOM 2643 O O . ARG A 1 322 ? -42.708 -32.160 13.447 1.00 95.94 322 ARG A O 1
ATOM 2650 N N . ARG A 1 323 ? -40.796 -31.187 12.792 1.00 94.00 323 ARG A N 1
ATOM 2651 C CA . ARG A 1 323 ? -39.916 -32.303 13.207 1.00 94.00 323 ARG A CA 1
ATOM 2652 C C . ARG A 1 323 ? -39.934 -32.503 14.726 1.00 94.00 323 ARG A C 1
ATOM 2654 O O . ARG A 1 323 ? -39.932 -33.634 15.187 1.00 94.00 323 ARG A O 1
ATOM 2661 N N . GLU A 1 324 ? -40.020 -31.428 15.494 1.00 90.81 324 GLU A N 1
ATOM 2662 C CA . GLU A 1 324 ? -40.063 -31.408 16.953 1.00 90.81 324 GLU A CA 1
ATOM 2663 C C . GLU A 1 324 ? -41.414 -31.901 17.501 1.00 90.81 324 GLU A C 1
ATOM 2665 O O . GLU A 1 324 ? -41.447 -32.701 18.430 1.00 90.81 324 GLU A O 1
ATOM 2670 N N . GLN A 1 325 ? -42.532 -31.532 16.867 1.00 93.00 325 GLN A N 1
ATOM 2671 C CA . GLN A 1 325 ? -43.845 -32.137 17.134 1.00 93.00 325 GLN A CA 1
ATOM 2672 C C . GLN A 1 325 ? -43.845 -33.653 16.874 1.00 93.00 325 GLN A C 1
ATOM 2674 O O . GLN A 1 325 ? -44.450 -34.401 17.640 1.00 93.00 325 GLN A O 1
ATOM 2679 N N . LEU A 1 326 ? -43.147 -34.118 15.830 1.00 91.56 326 LEU A N 1
ATOM 2680 C CA . LEU A 1 326 ? -42.962 -35.550 15.574 1.00 91.56 326 LEU A CA 1
ATOM 2681 C C . LEU A 1 326 ? -42.064 -36.209 16.635 1.00 91.56 326 LEU A C 1
ATOM 2683 O O . LEU A 1 326 ? -42.441 -37.257 17.148 1.00 91.56 326 LEU A O 1
ATOM 2687 N N . ARG A 1 327 ? -40.934 -35.595 17.023 1.00 86.88 327 ARG A N 1
ATOM 2688 C CA . ARG A 1 327 ? -40.064 -36.095 18.111 1.00 86.88 327 ARG A CA 1
ATOM 2689 C C . ARG A 1 327 ? -40.832 -36.258 19.426 1.00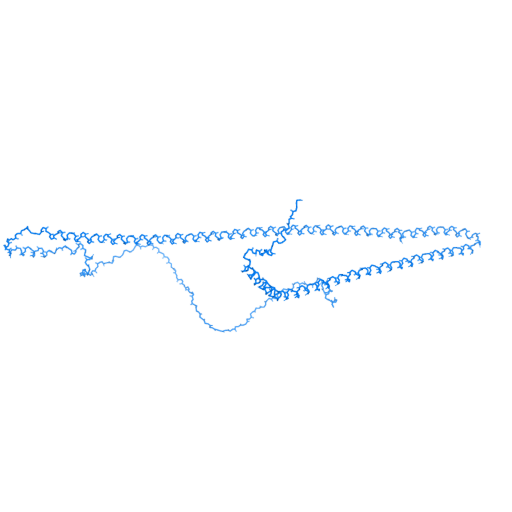 86.88 327 ARG A C 1
ATOM 2691 O O . ARG A 1 327 ? -40.681 -37.285 20.074 1.00 86.88 327 ARG A O 1
ATOM 2698 N N . ARG A 1 328 ? -41.680 -35.290 19.797 1.00 86.81 328 ARG A N 1
ATOM 2699 C CA . ARG A 1 328 ? -42.505 -35.351 21.019 1.00 86.81 328 ARG A CA 1
ATOM 2700 C C . ARG A 1 328 ? -43.500 -36.502 20.981 1.00 86.81 328 ARG A C 1
ATOM 2702 O O . ARG A 1 328 ? -43.485 -37.318 21.889 1.00 86.81 328 ARG A O 1
ATOM 2709 N N . LYS A 1 329 ? -44.249 -36.652 19.884 1.00 90.75 329 LYS A N 1
ATOM 2710 C CA . LYS A 1 329 ? -45.147 -37.802 19.684 1.00 90.75 329 LYS A CA 1
ATOM 2711 C C . LYS A 1 329 ? -44.409 -39.143 19.688 1.00 90.75 329 LYS A C 1
ATOM 2713 O O . LYS A 1 329 ? -44.941 -40.128 20.180 1.00 90.75 329 LYS A O 1
ATOM 2718 N N . VAL A 1 330 ? -43.180 -39.197 19.172 1.00 87.94 330 VAL A N 1
ATOM 2719 C CA . VAL A 1 330 ? -42.335 -40.398 19.266 1.00 87.94 330 VAL A CA 1
ATOM 2720 C C . VAL A 1 330 ? -41.901 -40.659 20.711 1.00 87.94 330 VAL A C 1
ATOM 2722 O O . VAL A 1 330 ? -41.965 -41.804 21.133 1.00 87.94 330 VAL A O 1
ATOM 2725 N N . ALA A 1 331 ? -41.534 -39.636 21.487 1.00 81.50 331 ALA A N 1
ATOM 2726 C CA . ALA A 1 331 ? -41.165 -39.775 22.901 1.00 81.50 331 ALA A CA 1
ATOM 2727 C C . ALA A 1 331 ? -42.361 -40.109 23.820 1.00 81.50 331 ALA A C 1
ATOM 2729 O O . ALA A 1 331 ? -42.196 -40.812 24.811 1.00 81.50 331 ALA A O 1
ATOM 2730 N N . GLU A 1 332 ? -43.569 -39.653 23.477 1.00 85.25 332 GLU A N 1
ATOM 2731 C CA . GLU A 1 332 ? -44.830 -40.036 24.134 1.00 85.25 332 GLU A CA 1
ATOM 2732 C C . GLU A 1 332 ? -45.146 -41.534 23.955 1.00 85.25 332 GLU A C 1
ATOM 2734 O O . GLU A 1 332 ? -45.781 -42.131 24.821 1.00 85.25 332 GLU A O 1
ATOM 2739 N N . ILE A 1 333 ? -44.696 -42.148 22.850 1.00 88.31 333 ILE A N 1
ATOM 2740 C CA . ILE A 1 333 ? -44.947 -43.562 22.516 1.00 88.31 333 ILE A CA 1
ATOM 2741 C C . ILE A 1 333 ? -43.754 -44.462 22.914 1.00 88.31 333 ILE A C 1
ATOM 2743 O O . ILE A 1 333 ? -43.961 -45.573 23.396 1.00 88.31 333 ILE A O 1
ATOM 2747 N N . LEU A 1 334 ? -42.512 -43.987 22.751 1.00 85.19 334 LEU A N 1
ATOM 2748 C CA . LEU A 1 334 ? -41.253 -44.626 23.166 1.00 85.19 334 LEU A CA 1
ATOM 2749 C C . LEU A 1 334 ? -40.434 -43.654 24.053 1.00 85.19 334 LEU A C 1
ATOM 2751 O O . LEU A 1 334 ? -39.587 -42.920 23.530 1.00 85.19 334 LEU A O 1
ATOM 2755 N N . PRO A 1 335 ? -40.610 -43.671 25.390 1.00 74.75 335 PRO A N 1
ATOM 2756 C CA . PRO A 1 335 ? -39.907 -42.766 26.310 1.00 74.75 335 PRO A CA 1
ATOM 2757 C C . PRO A 1 335 ? -38.372 -42.840 26.250 1.00 74.75 335 PRO A C 1
ATOM 2759 O O . PRO A 1 335 ? -37.692 -41.834 26.450 1.00 74.75 335 PRO A O 1
ATOM 2762 N N . ASP A 1 336 ? -37.817 -44.012 25.927 1.00 71.94 336 ASP A N 1
ATOM 2763 C CA . ASP A 1 336 ? -36.367 -44.238 25.855 1.00 71.94 336 ASP A CA 1
ATOM 2764 C C . ASP A 1 336 ? -35.718 -43.752 24.544 1.00 71.94 336 ASP A C 1
ATOM 2766 O O . ASP A 1 336 ? -34.490 -43.791 24.407 1.00 71.94 336 ASP A O 1
ATOM 2770 N N . PHE A 1 337 ? -36.499 -43.280 23.561 1.00 67.94 337 PHE A N 1
ATOM 2771 C CA . PHE A 1 337 ? -35.981 -42.906 22.242 1.00 67.94 337 PHE A CA 1
ATOM 2772 C C . PHE A 1 337 ? -35.235 -41.559 22.263 1.00 67.94 337 PHE A C 1
ATOM 2774 O O . PHE A 1 337 ? -35.744 -40.508 21.867 1.00 67.94 337 PHE A O 1
ATOM 2781 N N . ARG A 1 338 ? -33.972 -41.589 22.701 1.00 61.41 338 ARG A N 1
ATOM 2782 C CA . ARG A 1 338 ? -33.067 -40.429 22.693 1.00 61.41 338 ARG A CA 1
ATOM 2783 C C . ARG A 1 338 ? -32.680 -40.039 21.264 1.00 61.41 338 ARG A C 1
ATOM 2785 O O . ARG A 1 338 ? -31.664 -40.487 20.735 1.00 61.41 338 ARG A O 1
ATOM 2792 N N . SER A 1 339 ? -33.462 -39.154 20.647 1.00 61.19 339 SER A N 1
ATOM 2793 C CA . SER A 1 339 ? -33.108 -38.536 19.365 1.00 61.19 339 SER A CA 1
ATOM 2794 C C . SER A 1 339 ? -31.779 -37.776 19.481 1.00 61.19 339 SER A C 1
ATOM 2796 O O . SER A 1 339 ? -31.678 -36.828 20.262 1.00 61.19 339 SER A O 1
ATOM 2798 N N . SER A 1 340 ? -30.773 -38.195 18.707 1.00 50.19 340 SER A N 1
ATOM 2799 C CA . SER A 1 340 ? -29.401 -37.674 18.785 1.00 50.19 340 SER A CA 1
ATOM 2800 C C . SER A 1 340 ? -29.323 -36.143 18.611 1.00 50.19 340 SER A C 1
ATOM 2802 O O . SER A 1 340 ? -29.966 -35.610 17.697 1.00 50.19 340 SER A O 1
ATOM 2804 N N . PRO A 1 341 ? -28.532 -35.416 19.430 1.00 56.50 341 PRO A N 1
ATOM 2805 C CA . PRO A 1 341 ? -28.313 -33.984 19.254 1.00 56.50 341 PRO A CA 1
ATOM 2806 C C . PRO A 1 341 ? -27.695 -33.659 17.887 1.00 56.50 341 PRO A C 1
ATOM 2808 O O . PRO A 1 341 ? -26.636 -34.162 17.516 1.00 56.50 341 PRO A O 1
ATOM 2811 N N . VAL A 1 342 ? -28.324 -32.737 17.156 1.00 57.41 342 VAL A N 1
ATOM 2812 C CA . VAL A 1 342 ? -27.953 -32.371 15.772 1.00 57.41 342 VAL A CA 1
ATOM 2813 C C . VAL A 1 342 ? -26.552 -31.722 15.666 1.00 57.41 342 VAL A C 1
ATOM 2815 O O . VAL A 1 342 ? -26.013 -31.586 14.573 1.00 57.41 342 VAL A O 1
ATOM 2818 N N . GLY A 1 343 ? -25.921 -31.375 16.796 1.00 50.66 343 GLY A N 1
ATOM 2819 C CA . GLY A 1 343 ? -24.562 -30.818 16.876 1.00 50.66 343 GLY A CA 1
ATOM 2820 C C . GLY A 1 343 ? -23.420 -31.823 17.105 1.00 50.66 343 GLY A C 1
ATOM 2821 O O . GLY A 1 343 ? -22.293 -31.386 17.316 1.00 50.66 343 GLY A O 1
ATOM 2822 N N . SER A 1 344 ? -23.668 -33.140 17.114 1.00 45.56 344 SER A N 1
ATOM 2823 C CA . SER A 1 344 ? -22.632 -34.149 17.432 1.00 45.56 344 SER A CA 1
ATOM 2824 C C . SER A 1 344 ? -21.740 -34.581 16.255 1.00 45.56 344 SER A C 1
ATOM 2826 O O . SER A 1 344 ? -20.802 -35.351 16.453 1.00 45.56 344 SER A O 1
ATOM 2828 N N . LEU A 1 345 ? -21.988 -34.078 15.044 1.00 49.12 345 LEU A N 1
ATOM 2829 C CA . LEU A 1 345 ? -21.073 -34.191 13.900 1.00 49.12 345 LEU A CA 1
ATOM 2830 C C . LEU A 1 345 ? -20.168 -32.944 13.832 1.00 49.12 345 LEU A C 1
ATOM 2832 O O . LEU A 1 345 ? -20.546 -31.879 14.311 1.00 49.12 345 LEU A O 1
ATOM 2836 N N . TRP A 1 346 ? -18.985 -33.076 13.219 1.00 48.19 346 TRP A N 1
ATOM 2837 C CA . TRP A 1 346 ? -17.955 -32.025 13.050 1.00 48.19 346 TRP A CA 1
ATOM 2838 C C . TRP A 1 346 ? -17.044 -31.680 14.243 1.00 48.19 346 TRP A C 1
ATOM 2840 O O . TRP A 1 346 ? -16.230 -30.766 14.120 1.00 48.19 346 TRP A O 1
ATOM 2850 N N . ARG A 1 347 ? -17.028 -32.460 15.335 1.00 42.00 347 ARG A N 1
ATOM 2851 C CA . ARG A 1 347 ? -15.788 -32.588 16.133 1.00 42.00 347 ARG A CA 1
ATOM 2852 C C . ARG A 1 347 ? -14.923 -33.681 15.505 1.00 42.00 347 ARG A C 1
ATOM 2854 O O . ARG A 1 347 ? -14.974 -34.832 15.928 1.00 42.00 347 ARG A O 1
ATOM 2861 N N . SER A 1 348 ? -14.186 -33.328 14.453 1.00 44.09 348 SER A N 1
ATOM 2862 C CA . SER A 1 348 ? -13.246 -34.245 13.804 1.00 44.09 348 SER A CA 1
ATOM 2863 C C . SER A 1 348 ? -12.175 -34.705 14.790 1.00 44.09 348 SER A C 1
ATOM 2865 O O . SER A 1 348 ? -11.583 -33.893 15.502 1.00 44.09 348 SER A O 1
ATOM 2867 N N . VAL A 1 349 ? -11.915 -36.010 14.811 1.00 47.97 349 VAL A N 1
ATOM 2868 C CA . VAL A 1 349 ? -10.745 -36.575 15.484 1.00 47.97 349 VAL A CA 1
ATOM 2869 C C . VAL A 1 349 ? -9.505 -36.102 14.729 1.00 47.97 349 VAL A C 1
ATOM 2871 O O . VAL A 1 349 ? -9.374 -36.396 13.544 1.00 47.97 349 VAL A O 1
ATOM 2874 N N . ASN A 1 350 ? -8.601 -35.396 15.408 1.00 44.97 350 ASN A N 1
ATOM 2875 C CA . ASN A 1 350 ? -7.224 -35.272 14.940 1.00 44.97 350 ASN A CA 1
ATOM 2876 C C . ASN A 1 350 ? -6.489 -36.568 15.325 1.00 44.97 350 ASN A C 1
ATOM 2878 O O . ASN A 1 350 ? -6.423 -36.865 16.522 1.00 44.97 350 ASN A O 1
ATOM 2882 N N . PRO A 1 351 ? -5.938 -37.333 14.366 1.00 64.50 351 PRO A N 1
ATOM 2883 C CA . PRO A 1 351 ? -4.837 -38.237 14.658 1.00 64.50 351 PRO A CA 1
ATOM 2884 C C . PRO A 1 351 ? -3.571 -37.427 14.992 1.00 64.50 351 PRO A C 1
ATOM 2886 O O . PRO A 1 351 ? -3.504 -36.224 14.716 1.00 64.50 351 PRO A O 1
ATOM 2889 N N . LEU A 1 352 ? -2.601 -38.107 15.605 1.00 50.22 352 LEU A N 1
ATOM 2890 C CA . LEU A 1 352 ? -1.247 -37.607 15.874 1.00 50.22 352 LEU A CA 1
ATOM 2891 C C . LEU A 1 352 ? -0.384 -37.605 14.601 1.00 50.22 352 LEU A C 1
ATOM 2893 O O . LEU A 1 352 ? -0.604 -38.507 13.762 1.00 50.22 352 LEU A O 1
#

Radius of gyration: 64.73 Å; Cα contacts (8 Å, |Δi|>4): 16; chains: 1; bounding box: 97×104×197 Å

InterPro domains:
  IPR013665 Sfi1 spindle body [PF08457] (256-339)
  IPR052270 Centrosome-associated contractile fiber protein [PTHR22028] (252-341)

Foldseek 3Di:
DVVVVVVVVPPDDDDDDDDDDDDDDDDDDDDDDDDDDDDDDDDDDDDDDDDDDDDPDDDPDDDPDPVPDDPVNPDDDPVVVVVVVVVPPDDDDDDDDDPDPPPPVVVVVVVVVVVVVVVVVVVVVVVVVVVVVVVVVVVVVVVVVVVVVVVVVVVVVVVVVVVVVVVVVVVVVVVVVVVVVVVVVVVVVVVVVVVVVVVVVVVVVVVCCCCPVNDVVVVVVVVVVVVVVVVCVVVVVDPPVVVVVVVVVVVVVVVVVVVVVVVVVVVVVVVVVVVVVVVVVVVVVVVVVVVVVVVVVVVVVVVVVVVCVVVVVVVVVVVVVVVVVVVVVVCVVPVPPPDDDPPPPDPDDDDD

Mean predicted aligned error: 22.97 Å

Solvent-accessible surface area (backbone atoms only — not comparable to full-atom values): 21604 Å² total; per-residue (Å²): 122,72,73,66,61,64,58,71,72,59,90,75,82,80,86,81,80,87,80,87,86,80,85,86,88,88,82,90,79,89,79,91,81,91,84,88,85,89,82,89,87,84,83,87,82,82,91,78,92,78,90,77,86,82,72,96,69,86,80,96,67,78,74,91,47,86,88,66,71,52,86,80,80,76,63,84,52,88,60,56,66,51,54,60,66,65,66,75,80,78,82,82,89,81,88,79,76,81,94,74,81,79,58,64,58,54,58,55,49,51,53,54,52,49,56,51,50,50,53,54,46,54,54,48,54,50,50,52,51,53,49,53,52,51,53,52,48,52,59,51,52,52,51,55,49,54,51,50,52,49,53,51,50,51,56,49,47,52,56,47,51,55,54,51,49,55,49,52,53,57,47,49,59,49,52,51,56,50,52,50,50,49,55,49,53,49,50,50,53,49,52,53,49,52,49,49,53,48,49,51,52,51,52,49,52,52,51,48,42,47,46,69,69,45,48,46,55,52,50,52,50,51,52,48,48,52,52,46,57,50,48,52,63,57,46,76,75,39,93,71,50,71,60,56,52,50,52,53,48,51,55,49,50,56,49,51,47,52,51,48,54,54,52,51,50,50,51,52,53,46,54,51,50,53,48,57,50,50,55,52,50,54,51,48,55,50,50,52,54,47,49,53,51,47,54,54,49,48,51,53,50,50,53,52,50,56,72,44,41,73,55,53,55,50,57,45,51,55,54,47,52,54,52,50,56,47,51,49,57,46,34,77,75,39,77,82,64,76,77,75,67,91,77,76,66,87,79,73,83,78,79,133

Secondary structure (DSSP, 8-state):
-HHHHHHHHS-----------------------------------------------------SSGGG--TTSSSPPTTHHHHHHHGGGS----------TTSHHHHHHHHHHHHHHHHHHHHHHHHHHHHHHHHHHHHHHHHHHHHHHHHHHHHHHHHHHHHHHHHHHHHHHHHHHHHHHHHHHHHHHHHHHHHHHHHHHHHHHHHHHIIIIIIHHHHHHHHHHHHHHHHHHHHTT-TTHHHHHHHHHHHHHHHHHHHHHHHHHHHHHHHHHHHHHHHHHHHHHHHHHHHHHHHHHHHHHHHHHHHHHHHHHHHHHHHHHHHHHHHHHHHHH-TT--PPPTT-S--PPPP-

Organism: Labeo rohita (NCBI:txid84645)